Protein AF-0000000082426145 (afdb_homodimer)

Foldseek 3Di:
DVVLVVVLVVLVVVLVVVQPDPVSVLVVLLVQQFDDPLNVLLVVLQVVQLVHWFALVRSCVVVVHDSVSSVVSVVVCVVNQQKDFSDDDPGTTIHGRPVCNVVVVSNVVSHCVRVVHD/DVVLVVVLVVLVVVLVVVQPDPVSVLVVLLVQQFDDPLNVLLVVLQVVQLVHWFALVRSCVVVVHDSVSSVVSVVVCVVNQQKDFSDDDPGTTIHGRPVCNVVVVSNVVSHCVRVVHD

pLDDT: mean 86.46, std 18.22, range [29.92, 98.62]

Secondary structure (DSSP, 8-state):
--HHHHHHHHHHHHHHHH-SSHHHHHHHHHHHHSSSHHHHHHHHHHHHHHHS-B-HHHHHHHHT--HHHHHHHHHHHHHTTSEEES-S-TTPPEEE-HHHHHTHHHHHHHHHHHTT--/-HHHHHHHHHHHHHHHHH-SSHHHHHHHHHHHHSSSHHHHHHHHHHHHHHHS-B-HHHHHHHHT--HHHHHHHHHHHHHTTSEEES-S-TTPPEEE-HHHHHTHHHHHHHHHHHTT--

Structure (mmCIF, N/CA/C/O backbone):
data_AF-0000000082426145-model_v1
#
loop_
_entity.id
_entity.type
_entity.pdbx_description
1 polymer 'HTH arsR-type domain-containing protein'
#
loop_
_atom_site.group_PDB
_atom_site.id
_atom_site.type_symbol
_atom_site.label_atom_id
_atom_site.label_alt_id
_atom_site.label_comp_id
_atom_site.label_asym_id
_atom_site.label_entity_id
_atom_site.label_seq_id
_atom_site.pdbx_PDB_ins_code
_atom_site.Cartn_x
_atom_site.Cartn_y
_atom_site.Cartn_z
_atom_site.occupancy
_atom_site.B_iso_or_equiv
_atom_site.auth_seq_id
_atom_site.auth_comp_id
_atom_site.auth_asym_id
_atom_site.auth_atom_id
_atom_site.pdbx_PDB_model_num
ATOM 1 N N . MET A 1 1 ? -19.703 -26.172 -15.008 1 29.92 1 MET A N 1
ATOM 2 C CA . MET A 1 1 ? -19.391 -25.656 -13.68 1 29.92 1 MET A CA 1
ATOM 3 C C . MET A 1 1 ? -18.156 -26.344 -13.102 1 29.92 1 MET A C 1
ATOM 5 O O . MET A 1 1 ? -17.531 -25.828 -12.18 1 29.92 1 MET A O 1
ATOM 9 N N . MET A 1 2 ? -17.938 -27.531 -13.555 1 39.16 2 MET A N 1
ATOM 10 C CA . MET A 1 2 ? -16.969 -28.5 -13.07 1 39.16 2 MET A CA 1
ATOM 11 C C . MET A 1 2 ? -15.57 -28.188 -13.602 1 39.16 2 MET A C 1
ATOM 13 O O . MET A 1 2 ? -14.57 -28.656 -13.055 1 39.16 2 MET A O 1
ATOM 17 N N . VAL A 1 3 ? -15.523 -27.625 -14.758 1 44.06 3 VAL A N 1
ATOM 18 C CA . VAL A 1 3 ? -14.242 -27.453 -15.438 1 44.06 3 VAL A CA 1
ATOM 19 C C . VAL A 1 3 ? -13.391 -26.422 -14.688 1 44.06 3 VAL A C 1
ATOM 21 O O . VAL A 1 3 ? -12.164 -26.531 -14.672 1 44.06 3 VAL A O 1
ATOM 24 N N . GLN A 1 4 ? -14.102 -25.406 -14.211 1 42.62 4 GLN A N 1
ATOM 25 C CA . GLN A 1 4 ? -13.391 -24.297 -13.586 1 42.62 4 GLN A CA 1
ATOM 26 C C . GLN A 1 4 ? -12.664 -24.75 -12.32 1 42.62 4 GLN A C 1
ATOM 28 O O . GLN A 1 4 ? -11.57 -24.266 -12.016 1 42.62 4 GLN A O 1
ATOM 33 N N . VAL A 1 5 ? -13.32 -25.797 -11.711 1 45.91 5 VAL A N 1
ATOM 34 C CA . VAL A 1 5 ? -12.734 -26.375 -10.508 1 45.91 5 VAL A CA 1
ATOM 35 C C . VAL A 1 5 ? -11.461 -27.141 -10.875 1 45.91 5 VAL A C 1
ATOM 37 O O . VAL A 1 5 ? -10.539 -27.25 -10.062 1 45.91 5 VAL A O 1
ATOM 40 N N . GLY A 1 6 ? -11.531 -27.766 -12.055 1 42.38 6 GLY A N 1
ATOM 41 C CA . GLY A 1 6 ? -10.422 -28.594 -12.477 1 42.38 6 GLY A CA 1
ATOM 42 C C . GLY A 1 6 ? -9.148 -27.812 -12.742 1 42.38 6 GLY A C 1
ATOM 43 O O . GLY A 1 6 ? -8.055 -28.234 -12.359 1 42.38 6 GLY A O 1
ATOM 44 N N . VAL A 1 7 ? -9.344 -26.75 -13.438 1 45.56 7 VAL A N 1
ATOM 45 C CA . VAL A 1 7 ? -8.195 -25.922 -13.797 1 45.56 7 VAL A CA 1
ATOM 46 C C . VAL A 1 7 ? -7.578 -25.312 -12.539 1 45.56 7 VAL A C 1
ATOM 48 O O . VAL A 1 7 ? -6.352 -25.266 -12.406 1 45.56 7 VAL A O 1
ATOM 51 N N . PHE A 1 8 ? -8.414 -24.953 -11.617 1 47.59 8 PHE A N 1
ATOM 52 C CA . PHE A 1 8 ? -7.949 -24.406 -10.352 1 47.59 8 PHE A CA 1
ATOM 53 C C . PHE A 1 8 ? -7.152 -25.453 -9.578 1 47.59 8 PHE A C 1
ATOM 55 O O . PHE A 1 8 ? -6.113 -25.141 -8.992 1 47.59 8 PHE A O 1
ATOM 62 N N . LYS A 1 9 ? -7.641 -26.656 -9.539 1 49.56 9 LYS A N 1
ATOM 63 C CA . LYS A 1 9 ? -6.969 -27.766 -8.867 1 49.56 9 LYS A CA 1
ATOM 64 C C . LYS A 1 9 ? -5.613 -28.062 -9.5 1 49.56 9 LYS A C 1
ATOM 66 O O . LYS A 1 9 ? -4.645 -28.344 -8.797 1 49.56 9 LYS A O 1
ATOM 71 N N . ARG A 1 10 ? -5.57 -28 -10.758 1 50 10 ARG A N 1
ATOM 72 C CA . ARG A 1 10 ? -4.32 -28.312 -11.445 1 50 10 ARG A CA 1
ATOM 73 C C . ARG A 1 10 ? -3.254 -27.266 -11.156 1 50 10 ARG A C 1
ATOM 75 O O . ARG A 1 10 ? -2.088 -27.609 -10.938 1 50 10 ARG A O 1
ATOM 82 N N . GLU A 1 11 ? -3.684 -25.984 -11.219 1 48.38 11 GLU A N 1
ATOM 83 C CA . GLU A 1 11 ? -2.711 -24.938 -10.938 1 48.38 11 GLU A CA 1
ATOM 84 C C . GLU A 1 11 ? -2.311 -24.938 -9.461 1 48.38 11 GLU A C 1
ATOM 86 O O . GLU A 1 11 ? -1.146 -24.719 -9.133 1 48.38 11 GLU A O 1
ATOM 91 N N . ALA A 1 12 ? -3.316 -25.188 -8.695 1 49.62 12 ALA A N 1
ATOM 92 C CA . ALA A 1 12 ? -2.977 -25.422 -7.293 1 49.62 12 ALA A CA 1
ATOM 93 C C . ALA A 1 12 ? -1.996 -26.578 -7.16 1 49.62 12 ALA A C 1
ATOM 95 O O . ALA A 1 12 ? -1.069 -26.531 -6.348 1 49.62 12 ALA A O 1
ATOM 96 N N . GLY A 1 13 ? -2.316 -27.609 -7.898 1 47.28 13 GLY A N 1
ATOM 97 C CA . GLY A 1 13 ? -1.423 -28.766 -7.918 1 47.28 13 GLY A CA 1
ATOM 98 C C . GLY A 1 13 ? -0.005 -28.406 -8.32 1 47.28 13 GLY A C 1
ATOM 99 O O . GLY A 1 13 ? 0.957 -28.938 -7.77 1 47.28 13 GLY A O 1
ATOM 100 N N . ARG A 1 14 ? 0.06 -27.625 -9.344 1 50.31 14 ARG A N 1
ATOM 101 C CA . ARG A 1 14 ? 1.393 -27.281 -9.836 1 50.31 14 ARG A CA 1
ATOM 102 C C . ARG A 1 14 ? 2.152 -26.438 -8.82 1 50.31 14 ARG A C 1
ATOM 104 O O . ARG A 1 14 ? 3.352 -26.641 -8.609 1 50.31 14 ARG A O 1
ATOM 111 N N . VAL A 1 15 ? 1.51 -25.547 -8.211 1 50.94 15 VAL A N 1
ATOM 112 C CA . VAL A 1 15 ? 2.15 -24.703 -7.195 1 50.94 15 VAL A CA 1
ATOM 113 C C . VAL A 1 15 ? 2.498 -25.562 -5.977 1 50.94 15 VAL A C 1
ATOM 115 O O . VAL A 1 15 ? 3.541 -25.359 -5.348 1 50.94 15 VAL A O 1
ATOM 118 N N . THR A 1 16 ? 1.542 -26.422 -5.629 1 49.97 16 THR A N 1
ATOM 119 C CA . THR A 1 16 ? 1.842 -27.312 -4.508 1 49.97 16 THR A CA 1
ATOM 120 C C . THR A 1 16 ? 3.115 -28.109 -4.777 1 49.97 16 THR A C 1
ATOM 122 O O . THR A 1 16 ? 3.877 -28.406 -3.852 1 49.97 16 THR A O 1
ATOM 125 N N . ALA A 1 17 ? 3.223 -28.5 -6.008 1 51.06 17 ALA A N 1
ATOM 126 C CA . ALA A 1 17 ? 4.395 -29.328 -6.301 1 51.06 17 ALA A CA 1
ATOM 127 C C . ALA A 1 17 ? 5.684 -28.531 -6.098 1 51.06 17 ALA A C 1
ATOM 129 O O . ALA A 1 17 ? 6.738 -29.109 -5.836 1 51.06 17 ALA A O 1
ATOM 130 N N . MET A 1 18 ? 5.496 -27.266 -6.25 1 50.03 18 MET A N 1
ATOM 131 C CA . MET A 1 18 ? 6.758 -26.531 -6.273 1 50.03 18 MET A CA 1
ATOM 132 C C . MET A 1 18 ? 7.312 -26.359 -4.863 1 50.03 18 MET A C 1
ATOM 134 O O . MET A 1 18 ? 8.516 -26.188 -4.684 1 50.03 18 MET A O 1
ATOM 138 N N . PHE A 1 19 ? 6.379 -26.188 -3.889 1 59.94 19 PHE A N 1
ATOM 139 C CA . PHE A 1 19 ? 7.02 -25.969 -2.598 1 59.94 19 PHE A CA 1
ATOM 140 C C . PHE A 1 19 ? 6.938 -27.234 -1.737 1 59.94 19 PHE A C 1
ATOM 142 O O . PHE A 1 19 ? 5.844 -27.719 -1.452 1 59.94 19 PHE A O 1
ATOM 149 N N . SER A 1 20 ? 7.988 -27.984 -1.751 1 64.25 20 SER A N 1
ATOM 150 C CA . SER A 1 20 ? 8.133 -29.234 -1.004 1 64.25 20 SER A CA 1
ATOM 151 C C . SER A 1 20 ? 7.594 -29.094 0.417 1 64.25 20 SER A C 1
ATOM 153 O O . SER A 1 20 ? 6.895 -29.969 0.915 1 64.25 20 SER A O 1
ATOM 155 N N . ASP A 1 21 ? 8.031 -27.969 1.177 1 80.56 21 ASP A N 1
ATOM 156 C CA . ASP A 1 21 ? 7.543 -27.797 2.543 1 80.56 21 ASP A CA 1
ATOM 157 C C . ASP A 1 21 ? 7.223 -26.344 2.834 1 80.56 21 ASP A C 1
ATOM 159 O O . ASP A 1 21 ? 7.605 -25.453 2.07 1 80.56 21 ASP A O 1
ATOM 163 N N . ALA A 1 22 ? 6.344 -26.188 3.85 1 84.31 22 ALA A N 1
ATOM 164 C CA . ALA A 1 22 ? 5.887 -24.875 4.312 1 84.31 22 ALA A CA 1
ATOM 165 C C . ALA A 1 22 ? 7.07 -23.938 4.566 1 84.31 22 ALA A C 1
ATOM 167 O O . ALA A 1 22 ? 6.961 -22.734 4.375 1 84.31 22 ALA A O 1
ATOM 168 N N . LYS A 1 23 ? 8.141 -24.469 4.887 1 87.94 23 LYS A N 1
ATOM 169 C CA . LYS A 1 23 ? 9.336 -23.672 5.152 1 87.94 23 LYS A CA 1
ATOM 170 C C . LYS A 1 23 ? 9.883 -23.047 3.869 1 87.94 23 LYS A C 1
ATOM 172 O O . LYS A 1 23 ? 10.289 -21.891 3.863 1 87.94 23 LYS A O 1
ATOM 177 N N . ASP A 1 24 ? 9.859 -23.797 2.834 1 91.88 24 ASP A N 1
ATOM 178 C CA . ASP A 1 24 ? 10.32 -23.297 1.544 1 91.88 24 ASP A CA 1
ATOM 179 C C . ASP A 1 24 ? 9.398 -22.203 1.015 1 91.88 24 ASP A C 1
ATOM 181 O O . ASP A 1 24 ? 9.859 -21.234 0.422 1 91.88 24 ASP A O 1
ATOM 185 N N . TRP A 1 25 ? 8.148 -22.328 1.313 1 94.5 25 TRP A N 1
ATOM 186 C CA . TRP A 1 25 ? 7.172 -21.328 0.881 1 94.5 25 TRP A CA 1
ATOM 187 C C . TRP A 1 25 ? 7.359 -20.016 1.635 1 94.5 25 TRP A C 1
ATOM 189 O O . TRP A 1 25 ? 7.305 -18.938 1.039 1 94.5 25 TRP A O 1
ATOM 199 N N . ARG A 1 26 ? 7.621 -20.188 2.912 1 93.25 26 ARG A N 1
ATOM 200 C CA . ARG A 1 26 ? 7.844 -19 3.74 1 93.25 26 ARG A CA 1
ATOM 201 C C . ARG A 1 26 ? 9.062 -18.219 3.268 1 93.25 26 ARG A C 1
ATOM 203 O O . ARG A 1 26 ? 9.031 -16.984 3.203 1 93.25 26 ARG A O 1
ATOM 210 N N . ARG A 1 27 ? 10.102 -18.891 2.879 1 93.81 27 ARG A N 1
ATOM 211 C CA . ARG A 1 27 ? 11.32 -18.25 2.387 1 93.81 27 ARG A CA 1
ATOM 212 C C . ARG A 1 27 ? 11.062 -17.547 1.062 1 93.81 27 ARG A C 1
ATOM 214 O O . ARG A 1 27 ? 11.562 -16.438 0.844 1 93.81 27 ARG A O 1
ATOM 221 N N . MET A 1 28 ? 10.336 -18.219 0.262 1 95.75 28 MET A N 1
ATOM 222 C CA . MET A 1 28 ? 9.969 -17.609 -1.016 1 95.75 28 MET A CA 1
ATOM 223 C C . MET A 1 28 ? 9.156 -16.344 -0.801 1 95.75 28 MET A C 1
ATOM 225 O O . MET A 1 28 ? 9.383 -15.336 -1.472 1 95.75 28 MET A O 1
ATOM 229 N N . LEU A 1 29 ? 8.219 -16.406 0.091 1 97.38 29 LEU A N 1
ATOM 230 C CA . LEU A 1 29 ? 7.359 -15.266 0.394 1 97.38 29 LEU A CA 1
ATOM 231 C C . LEU A 1 29 ? 8.18 -14.078 0.896 1 97.38 29 LEU A C 1
ATOM 233 O O . LEU A 1 29 ? 7.941 -12.938 0.498 1 97.38 29 LEU A O 1
ATOM 237 N N . ILE A 1 30 ? 9.141 -14.422 1.748 1 95.69 30 ILE A N 1
ATOM 238 C CA . ILE A 1 30 ? 9.992 -13.367 2.293 1 95.69 30 ILE A CA 1
ATOM 239 C C . ILE A 1 30 ? 10.766 -12.688 1.162 1 95.69 30 ILE A C 1
ATOM 241 O O . ILE A 1 30 ? 10.852 -11.461 1.115 1 95.69 30 ILE A O 1
ATOM 245 N N . TRP A 1 31 ? 11.172 -13.43 0.255 1 94.94 31 TRP A N 1
ATOM 246 C CA . TRP A 1 31 ? 11.922 -12.883 -0.876 1 94.94 31 TRP A CA 1
ATOM 247 C C . TRP A 1 31 ? 11 -12.109 -1.814 1 94.94 31 TRP A C 1
ATOM 249 O O . TRP A 1 31 ? 11.352 -11.023 -2.275 1 94.94 31 TRP A O 1
ATOM 259 N N . LEU A 1 32 ? 9.867 -12.547 -2.035 1 96.81 32 LEU A N 1
ATOM 260 C CA . LEU A 1 32 ? 8.969 -12.039 -3.064 1 96.81 32 LEU A CA 1
ATOM 261 C C . LEU A 1 32 ? 8.219 -10.797 -2.572 1 96.81 32 LEU A C 1
ATOM 263 O O . LEU A 1 32 ? 7.953 -9.883 -3.352 1 96.81 32 LEU A O 1
ATOM 267 N N . LEU A 1 33 ? 7.867 -10.727 -1.246 1 96.06 33 LEU A N 1
ATOM 268 C CA . LEU A 1 33 ? 6.945 -9.719 -0.732 1 96.06 33 LEU A CA 1
ATOM 269 C C . LEU A 1 33 ? 7.668 -8.75 0.197 1 96.06 33 LEU A C 1
ATOM 271 O O . LEU A 1 33 ? 7.113 -7.719 0.578 1 96.06 33 LEU A O 1
ATOM 275 N N . GLY A 1 34 ? 8.852 -9.141 0.617 1 86.31 34 GLY A N 1
ATOM 276 C CA . GLY A 1 34 ? 9.484 -8.359 1.667 1 86.31 34 GLY A CA 1
ATOM 277 C C . GLY A 1 34 ? 10.656 -7.535 1.173 1 86.31 34 GLY A C 1
ATOM 278 O O . GLY A 1 34 ? 11.219 -7.816 0.113 1 86.31 34 GLY A O 1
ATOM 279 N N . GLY A 1 35 ? 10.984 -6.508 1.896 1 80.62 35 GLY A N 1
ATOM 280 C CA . GLY A 1 35 ? 12.281 -5.855 1.914 1 80.62 35 GLY A CA 1
ATOM 281 C C . GLY A 1 35 ? 12.445 -4.832 0.806 1 80.62 35 GLY A C 1
ATOM 282 O O . GLY A 1 35 ? 13.492 -4.191 0.7 1 80.62 35 GLY A O 1
ATOM 283 N N . SER A 1 36 ? 11.469 -4.77 -0.162 1 87.94 36 SER A N 1
ATOM 284 C CA . SER A 1 36 ? 11.625 -3.814 -1.254 1 87.94 36 SER A CA 1
ATOM 285 C C . SER A 1 36 ? 10.312 -3.102 -1.557 1 87.94 36 SER A C 1
ATOM 287 O O . SER A 1 36 ? 9.25 -3.523 -1.093 1 87.94 36 SER A O 1
ATOM 289 N N . ARG A 1 37 ? 10.383 -2.053 -2.314 1 87.62 37 ARG A N 1
ATOM 290 C CA . ARG A 1 37 ? 9.188 -1.354 -2.787 1 87.62 37 ARG A CA 1
ATOM 291 C C . ARG A 1 37 ? 8.305 -2.277 -3.619 1 87.62 37 ARG A C 1
ATOM 293 O O . ARG A 1 37 ? 7.082 -2.26 -3.484 1 87.62 37 ARG A O 1
ATOM 300 N N . GLY A 1 38 ? 8.969 -3.059 -4.41 1 92.56 38 GLY A N 1
ATOM 301 C CA . GLY A 1 38 ? 8.234 -4.02 -5.219 1 92.56 38 GLY A CA 1
ATOM 302 C C . GLY A 1 38 ? 7.508 -5.062 -4.395 1 92.56 38 GLY A C 1
ATOM 303 O O . GLY A 1 38 ? 6.371 -5.426 -4.703 1 92.56 38 GLY A O 1
ATOM 304 N N . GLY A 1 39 ? 8.211 -5.523 -3.383 1 95.12 39 GLY A N 1
ATOM 305 C CA . GLY A 1 39 ? 7.586 -6.484 -2.488 1 95.12 39 GLY A CA 1
ATOM 306 C C . GLY A 1 39 ? 6.375 -5.926 -1.768 1 95.12 39 GLY A C 1
ATOM 307 O O . GLY A 1 39 ? 5.348 -6.602 -1.651 1 95.12 39 GLY A O 1
ATOM 308 N N . TRP A 1 40 ? 6.527 -4.711 -1.387 1 92.5 40 TRP A N 1
ATOM 309 C CA . TRP A 1 40 ? 5.422 -4.055 -0.699 1 92.5 40 TRP A CA 1
ATOM 310 C C . TRP A 1 40 ? 4.219 -3.895 -1.627 1 92.5 40 TRP A C 1
ATOM 312 O O . TRP A 1 40 ? 3.08 -4.141 -1.227 1 92.5 40 TRP A O 1
ATOM 322 N N . MET A 1 41 ? 4.496 -3.479 -2.795 1 93.88 41 MET A N 1
ATOM 323 C CA . MET A 1 41 ? 3.426 -3.346 -3.781 1 93.88 41 MET A CA 1
ATOM 324 C C . MET A 1 41 ? 2.73 -4.684 -4.012 1 93.88 41 MET A C 1
ATOM 326 O O . MET A 1 41 ? 1.5 -4.746 -4.062 1 93.88 41 MET A O 1
ATOM 330 N N . ARG A 1 42 ? 3.482 -5.68 -4.094 1 97.25 42 ARG A N 1
ATOM 331 C CA . ARG A 1 42 ? 2.918 -7.008 -4.297 1 97.25 42 ARG A CA 1
ATOM 332 C C . ARG A 1 42 ? 2.051 -7.422 -3.113 1 97.25 42 ARG A C 1
ATOM 334 O O . ARG A 1 42 ? 0.99 -8.023 -3.295 1 97.25 42 ARG A O 1
ATOM 341 N N . PHE A 1 43 ? 2.531 -7.098 -1.958 1 96.81 43 PHE A N 1
ATOM 342 C CA . PHE A 1 43 ? 1.748 -7.398 -0.765 1 96.81 43 PHE A CA 1
ATOM 343 C C . PHE A 1 43 ? 0.449 -6.602 -0.755 1 96.81 43 PHE A C 1
ATOM 345 O O . PHE A 1 43 ? -0.614 -7.145 -0.441 1 96.81 43 PHE A O 1
ATOM 352 N N . GLN A 1 44 ? 0.521 -5.375 -1.117 1 95.88 44 GLN A N 1
ATOM 353 C CA . GLN A 1 44 ? -0.675 -4.539 -1.156 1 95.88 44 GLN A CA 1
ATOM 354 C C . GLN A 1 44 ? -1.671 -5.055 -2.193 1 95.88 44 GLN A C 1
ATOM 356 O O . GLN A 1 44 ? -2.883 -5 -1.977 1 95.88 44 GLN A O 1
ATOM 361 N N . ILE A 1 45 ? -1.192 -5.492 -3.309 1 98.06 45 ILE A N 1
ATOM 362 C CA . ILE A 1 45 ? -2.059 -6.109 -4.309 1 98.06 45 ILE A CA 1
ATOM 363 C C . ILE A 1 45 ? -2.789 -7.301 -3.691 1 98.06 45 ILE A C 1
ATOM 365 O O . ILE A 1 45 ? -4.008 -7.434 -3.834 1 98.06 45 ILE A O 1
ATOM 369 N N . MET A 1 46 ? -2.049 -8.109 -2.996 1 98.5 46 MET A N 1
ATOM 370 C CA . MET A 1 46 ? -2.645 -9.297 -2.389 1 98.5 46 MET A CA 1
ATOM 371 C C . MET A 1 46 ? -3.684 -8.914 -1.341 1 98.5 46 MET A C 1
ATOM 373 O O . MET A 1 46 ? -4.73 -9.555 -1.23 1 98.5 46 MET A O 1
ATOM 377 N N . LEU A 1 47 ? -3.395 -7.906 -0.576 1 96.75 47 LEU A N 1
ATOM 378 C CA . LEU A 1 47 ? -4.34 -7.418 0.42 1 96.75 47 LEU A CA 1
ATOM 379 C C . LEU A 1 47 ? -5.633 -6.949 -0.242 1 96.75 47 LEU A C 1
ATOM 381 O O . LEU A 1 47 ? -6.727 -7.242 0.246 1 96.75 47 LEU A O 1
ATOM 385 N N . ALA A 1 48 ? -5.492 -6.234 -1.32 1 96.44 48 ALA A N 1
ATOM 386 C CA . ALA A 1 48 ? -6.664 -5.77 -2.059 1 96.44 48 ALA A CA 1
ATOM 387 C C . ALA A 1 48 ? -7.504 -6.945 -2.553 1 96.44 48 ALA A C 1
ATOM 389 O O . ALA A 1 48 ? -8.727 -6.938 -2.432 1 96.44 48 ALA A O 1
ATOM 390 N N . LEU A 1 49 ? -6.859 -7.961 -3.008 1 98.06 49 LEU A N 1
ATOM 391 C CA . LEU A 1 49 ? -7.547 -9.125 -3.572 1 98.06 49 LEU A CA 1
ATOM 392 C C . LEU A 1 49 ? -8.164 -9.977 -2.471 1 98.06 49 LEU A C 1
ATOM 394 O O . LEU A 1 49 ? -9.086 -10.75 -2.727 1 98.06 49 LEU A O 1
ATOM 398 N N . LYS A 1 50 ? -7.516 -9.875 -1.297 1 96.69 50 LYS A N 1
ATOM 399 C CA . LYS A 1 50 ? -8.102 -10.562 -0.151 1 96.69 50 LYS A CA 1
ATOM 400 C C . LYS A 1 50 ? -9.492 -10.016 0.17 1 96.69 50 LYS A C 1
ATOM 402 O O . LYS A 1 50 ? -10.359 -10.742 0.646 1 96.69 50 LYS A O 1
ATOM 407 N N . GLU A 1 51 ? -9.688 -8.766 -0.135 1 93.75 51 GLU A N 1
ATOM 408 C CA . GLU A 1 51 ? -10.977 -8.125 0.107 1 93.75 51 GLU A CA 1
ATOM 409 C C . GLU A 1 51 ? -11.992 -8.492 -0.969 1 93.75 51 GLU A C 1
ATOM 411 O O . GLU A 1 51 ? -13.148 -8.781 -0.662 1 93.75 51 GLU A O 1
ATOM 416 N N . LYS A 1 52 ? -11.547 -8.445 -2.191 1 96.31 52 LYS A N 1
ATOM 417 C CA . LYS A 1 52 ? -12.406 -8.836 -3.307 1 96.31 52 LYS A CA 1
ATOM 418 C C . LYS A 1 52 ? -11.602 -9.031 -4.586 1 96.31 52 LYS A C 1
ATOM 420 O O . LYS A 1 52 ? -10.539 -8.422 -4.75 1 96.31 52 LYS A O 1
ATOM 425 N N . PRO A 1 53 ? -12.102 -9.828 -5.496 1 98.12 53 PRO A N 1
ATOM 426 C CA . PRO A 1 53 ? -11.445 -9.938 -6.801 1 98.12 53 PRO A CA 1
ATOM 427 C C . PRO A 1 53 ? -11.414 -8.617 -7.562 1 98.12 53 PRO A C 1
ATOM 429 O O . PRO A 1 53 ? -12.367 -7.84 -7.496 1 98.12 53 PRO A O 1
ATOM 432 N N . MET A 1 54 ? -10.422 -8.352 -8.25 1 98.31 54 MET A N 1
ATOM 433 C CA . MET A 1 54 ? -10.266 -7.117 -9.016 1 98.31 54 MET A CA 1
ATOM 434 C C . MET A 1 54 ? -9.461 -7.363 -10.281 1 98.31 54 MET A C 1
ATOM 436 O O . MET A 1 54 ? -8.508 -8.148 -10.273 1 98.31 54 MET A O 1
ATOM 440 N N . ASN A 1 55 ? -9.805 -6.684 -11.359 1 98.5 55 ASN A N 1
ATOM 441 C CA . ASN A 1 55 ? -8.969 -6.723 -12.555 1 98.5 55 ASN A CA 1
ATOM 442 C C . ASN A 1 55 ? -7.84 -5.699 -12.484 1 98.5 55 ASN A C 1
ATOM 444 O O . ASN A 1 55 ? -7.781 -4.898 -11.547 1 98.5 55 ASN A O 1
ATOM 448 N N . PRO A 1 56 ? -6.934 -5.746 -13.406 1 98.31 56 PRO A N 1
ATOM 449 C CA . PRO A 1 56 ? -5.758 -4.875 -13.32 1 98.31 56 PRO A CA 1
ATOM 450 C C . PRO A 1 56 ? -6.129 -3.395 -13.273 1 98.31 56 PRO A C 1
ATOM 452 O O . PRO A 1 56 ? -5.512 -2.623 -12.531 1 98.31 56 PRO A O 1
ATOM 455 N N . ASN A 1 57 ? -7.133 -3.041 -13.961 1 98 57 ASN A N 1
ATOM 456 C CA . ASN A 1 57 ? -7.559 -1.646 -13.953 1 98 57 ASN A CA 1
ATOM 457 C C . ASN A 1 57 ? -8.094 -1.228 -12.586 1 98 57 ASN A C 1
ATOM 459 O O . ASN A 1 57 ? -7.766 -0.148 -12.094 1 98 57 ASN A O 1
ATOM 463 N N . GLN A 1 58 ? -8.898 -2.025 -12.047 1 97.62 58 GLN A N 1
ATOM 464 C CA . GLN A 1 58 ? -9.453 -1.762 -10.727 1 97.62 58 GLN A CA 1
ATOM 465 C C . GLN A 1 58 ? -8.352 -1.688 -9.672 1 97.62 58 GLN A C 1
ATOM 467 O O . GLN A 1 58 ? -8.375 -0.819 -8.797 1 97.62 58 GLN A O 1
ATOM 472 N N . LEU A 1 59 ? -7.383 -2.543 -9.773 1 97.88 59 LEU A N 1
ATOM 473 C CA . LEU A 1 59 ? -6.262 -2.551 -8.844 1 97.88 59 LEU A CA 1
ATOM 474 C C . LEU A 1 59 ? -5.441 -1.271 -8.969 1 97.88 59 LEU A C 1
ATOM 476 O O . LEU A 1 59 ? -5.043 -0.682 -7.961 1 97.88 59 LEU A O 1
ATOM 480 N N . ALA A 1 60 ? -5.176 -0.875 -10.211 1 96.62 60 ALA A N 1
ATOM 481 C CA . ALA A 1 60 ? -4.398 0.336 -10.453 1 96.62 60 ALA A CA 1
ATOM 482 C C . ALA A 1 60 ? -5.062 1.554 -9.82 1 96.62 60 ALA A C 1
ATOM 484 O O . ALA A 1 60 ? -4.402 2.354 -9.156 1 96.62 60 ALA A O 1
ATOM 485 N N . LYS A 1 61 ? -6.352 1.65 -9.938 1 94.06 61 LYS A N 1
ATOM 486 C CA . LYS A 1 61 ? -7.121 2.746 -9.359 1 94.06 61 LYS A CA 1
ATOM 487 C C . LYS A 1 61 ? -7.129 2.66 -7.832 1 94.06 61 LYS A C 1
ATOM 489 O O . LYS A 1 61 ? -6.918 3.664 -7.148 1 94.06 61 LYS A O 1
ATOM 494 N N . HIS A 1 62 ? -7.316 1.483 -7.355 1 93.75 62 HIS A N 1
ATOM 495 C CA . HIS A 1 62 ? -7.426 1.241 -5.922 1 93.75 62 HIS A CA 1
ATOM 496 C C . HIS A 1 62 ? -6.121 1.575 -5.203 1 93.75 62 HIS A C 1
ATOM 498 O O . HIS A 1 62 ? -6.137 2.102 -4.09 1 93.75 62 HIS A O 1
ATOM 504 N N . LEU A 1 63 ? -4.984 1.323 -5.832 1 94.81 63 LEU A N 1
ATOM 505 C CA . LEU A 1 63 ? -3.689 1.467 -5.18 1 94.81 63 LEU A CA 1
ATOM 506 C C . LEU A 1 63 ? -2.988 2.74 -5.641 1 94.81 63 LEU A C 1
ATOM 508 O O . LEU A 1 63 ? -1.91 3.076 -5.145 1 94.81 63 LEU A O 1
ATOM 512 N N . GLY A 1 64 ? -3.568 3.398 -6.652 1 91.75 64 GLY A N 1
ATOM 513 C CA . GLY A 1 64 ? -3.049 4.684 -7.094 1 91.75 64 GLY A CA 1
ATOM 514 C C . GLY A 1 64 ? -1.761 4.566 -7.887 1 91.75 64 GLY A C 1
ATOM 515 O O . GLY A 1 64 ? -0.857 5.391 -7.734 1 91.75 64 GLY A O 1
ATOM 516 N N . VAL A 1 65 ? -1.625 3.506 -8.688 1 93.19 65 VAL A N 1
ATOM 517 C CA . V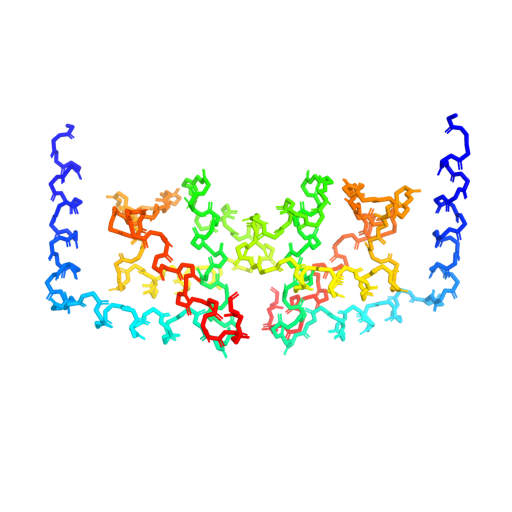AL A 1 65 ? -0.426 3.299 -9.492 1 93.19 65 VAL A CA 1
ATOM 518 C C . VAL A 1 65 ? -0.819 3.004 -10.938 1 93.19 65 VAL A C 1
ATOM 520 O O . VAL A 1 65 ? -2.004 2.869 -11.25 1 93.19 65 VAL A O 1
ATOM 523 N N . ASN A 1 66 ? 0.17 2.959 -11.742 1 94.25 66 ASN A N 1
ATOM 524 C CA . ASN A 1 66 ? -0.102 2.768 -13.164 1 94.25 66 ASN A CA 1
ATOM 525 C C . ASN A 1 66 ? -0.442 1.313 -13.477 1 94.25 66 ASN A C 1
ATOM 527 O O . ASN A 1 66 ? 0.043 0.399 -12.812 1 94.25 66 ASN A O 1
ATOM 531 N N . TYR A 1 67 ? -1.2 1.126 -14.484 1 96.25 67 TYR A N 1
ATOM 532 C CA . TYR A 1 67 ? -1.656 -0.17 -14.977 1 96.25 67 TYR A CA 1
ATOM 533 C C . TYR A 1 67 ? -0.476 -1.095 -15.25 1 96.25 67 TYR A C 1
ATOM 535 O O . TYR A 1 67 ? -0.509 -2.275 -14.898 1 96.25 67 TYR A O 1
ATOM 543 N N . ARG A 1 68 ? 0.553 -0.526 -15.805 1 95.69 68 ARG A N 1
ATOM 544 C CA . ARG A 1 68 ? 1.711 -1.336 -16.172 1 95.69 68 ARG A CA 1
ATOM 545 C C . ARG A 1 68 ? 2.365 -1.946 -14.938 1 95.69 68 ARG A C 1
ATOM 547 O O . ARG A 1 68 ? 2.783 -3.105 -14.961 1 95.69 68 ARG A O 1
ATOM 554 N N . THR A 1 69 ? 2.461 -1.153 -13.852 1 94.31 69 THR A N 1
ATOM 555 C CA . THR A 1 69 ? 3.016 -1.611 -12.586 1 94.31 69 THR A CA 1
ATOM 556 C C . THR A 1 69 ? 2.219 -2.795 -12.039 1 94.31 69 THR A C 1
ATOM 558 O O . THR A 1 69 ? 2.799 -3.795 -11.609 1 94.31 69 THR A O 1
ATOM 561 N N . ILE A 1 70 ? 0.945 -2.688 -12.172 1 97.56 70 ILE A N 1
ATOM 562 C CA . ILE A 1 70 ? 0.048 -3.715 -11.656 1 97.56 70 ILE A CA 1
ATOM 563 C C . ILE A 1 70 ? 0.21 -4.996 -12.469 1 97.56 70 ILE A C 1
ATOM 565 O O . ILE A 1 70 ? 0.337 -6.086 -11.906 1 97.56 70 ILE A O 1
ATOM 569 N N . ILE A 1 71 ? 0.209 -4.863 -13.758 1 97.75 71 ILE A N 1
ATOM 570 C CA . ILE A 1 71 ? 0.306 -6.016 -14.648 1 97.75 71 ILE A CA 1
ATOM 571 C C . ILE A 1 71 ? 1.6 -6.777 -14.367 1 97.75 71 ILE A C 1
ATOM 573 O O . ILE A 1 71 ? 1.584 -8 -14.195 1 97.75 71 ILE A O 1
ATOM 577 N N . TYR A 1 72 ? 2.684 -6.035 -14.211 1 97.56 72 TYR A N 1
ATOM 578 C CA . TYR A 1 72 ? 3.98 -6.641 -13.938 1 97.56 72 TYR A CA 1
ATOM 579 C C . TYR A 1 72 ? 3.949 -7.434 -12.633 1 97.56 72 TYR A C 1
ATOM 581 O O . TYR A 1 72 ? 4.367 -8.594 -12.602 1 97.56 72 TYR A O 1
ATOM 589 N N . HIS A 1 73 ? 3.514 -6.875 -11.562 1 98 73 HIS A N 1
ATOM 590 C CA . HIS A 1 73 ? 3.502 -7.523 -10.258 1 98 73 HIS A CA 1
ATOM 591 C C . HIS A 1 73 ? 2.523 -8.695 -10.227 1 98 73 HIS A C 1
ATOM 593 O O . HIS A 1 73 ? 2.771 -9.695 -9.562 1 98 73 HIS A O 1
ATOM 599 N N . LEU A 1 74 ? 1.426 -8.555 -10.969 1 98.38 74 LEU A N 1
ATOM 600 C CA . LEU A 1 74 ? 0.469 -9.656 -11.055 1 98.38 74 LEU A CA 1
ATOM 601 C C . LEU A 1 74 ? 1.087 -10.859 -11.758 1 98.38 74 LEU A C 1
ATOM 603 O O . LEU A 1 74 ? 0.835 -12 -11.367 1 98.38 74 LEU A O 1
ATOM 607 N N . GLU A 1 75 ? 1.84 -10.609 -12.766 1 97.94 75 GLU A N 1
ATOM 608 C CA . GLU A 1 75 ? 2.52 -11.695 -13.469 1 97.94 75 GLU A CA 1
ATOM 609 C C . GLU A 1 75 ? 3.473 -12.445 -12.539 1 97.94 75 GLU A C 1
ATOM 611 O O . GLU A 1 75 ? 3.504 -13.672 -12.531 1 97.94 75 GLU A O 1
ATOM 616 N N . ILE A 1 76 ? 4.219 -11.75 -11.758 1 98.06 76 ILE A N 1
ATOM 617 C CA . ILE A 1 76 ? 5.16 -12.336 -10.805 1 98.06 76 ILE A CA 1
ATOM 618 C C . ILE A 1 76 ? 4.395 -13.141 -9.758 1 98.06 76 ILE A C 1
ATOM 620 O O . ILE A 1 76 ? 4.758 -14.281 -9.461 1 98.06 76 ILE A O 1
ATOM 624 N N . LEU A 1 77 ? 3.35 -12.602 -9.188 1 98.5 77 LEU A N 1
ATOM 625 C CA . LEU A 1 77 ? 2.545 -13.25 -8.156 1 98.5 77 LEU A CA 1
ATOM 626 C C . LEU A 1 77 ? 1.891 -14.516 -8.695 1 98.5 77 LEU 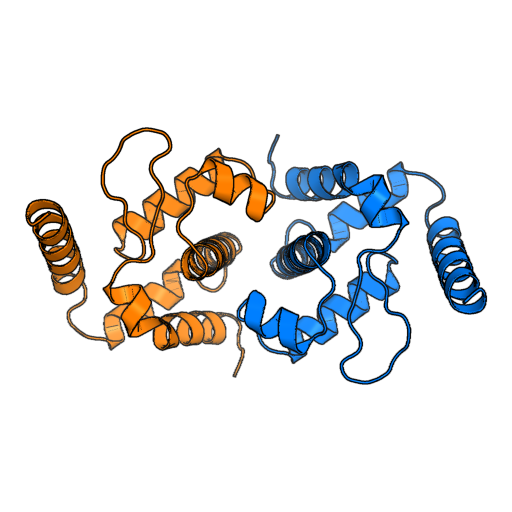A C 1
ATOM 628 O O . LEU A 1 77 ? 1.82 -15.531 -7.996 1 98.5 77 LEU A O 1
ATOM 632 N N . GLU A 1 78 ? 1.401 -14.398 -9.953 1 97.94 78 GLU A N 1
ATOM 633 C CA . GLU A 1 78 ? 0.75 -15.547 -10.586 1 97.94 78 GLU A CA 1
ATOM 634 C C . GLU A 1 78 ? 1.75 -16.656 -10.859 1 97.94 78 GLU A C 1
ATOM 636 O O . GLU A 1 78 ? 1.453 -17.844 -10.641 1 97.94 78 GLU A O 1
ATOM 641 N N . LYS A 1 79 ? 2.889 -16.266 -11.297 1 97.06 79 LYS A N 1
ATOM 642 C CA . LYS A 1 79 ? 3.949 -17.234 -11.586 1 97.06 79 LYS A CA 1
ATOM 643 C C . LYS A 1 79 ? 4.312 -18.031 -10.336 1 97.06 79 LYS A C 1
ATOM 645 O O . LYS A 1 79 ? 4.645 -19.219 -10.43 1 97.06 79 LYS A O 1
ATOM 650 N N . HIS A 1 80 ? 4.137 -17.422 -9.227 1 97 80 HIS A N 1
ATOM 651 C CA . HIS A 1 80 ? 4.523 -18.078 -7.98 1 97 80 HIS A CA 1
ATOM 652 C C . HIS A 1 80 ? 3.309 -18.641 -7.254 1 97 80 HIS A C 1
ATOM 654 O O . HIS A 1 80 ? 3.398 -19.016 -6.086 1 97 80 HIS A O 1
ATOM 660 N N . GLY A 1 81 ? 2.152 -18.547 -7.863 1 96.38 81 GLY A N 1
ATOM 661 C CA . GLY A 1 81 ? 0.965 -19.234 -7.383 1 96.38 81 GLY A CA 1
ATOM 662 C C . GLY A 1 81 ? 0.258 -18.5 -6.266 1 96.38 81 GLY A C 1
ATOM 663 O O . GLY A 1 81 ? -0.479 -19.094 -5.48 1 96.38 81 GLY A O 1
ATOM 664 N N . LEU A 1 82 ? 0.48 -17.25 -6.176 1 98.12 82 LEU A N 1
ATOM 665 C CA . LEU A 1 82 ? -0.091 -16.484 -5.07 1 98.12 82 LEU A CA 1
ATOM 666 C C . LEU A 1 82 ? -1.423 -15.859 -5.473 1 98.12 82 LEU A C 1
ATOM 668 O O . LEU A 1 82 ? -2.279 -15.609 -4.621 1 98.12 82 LEU A O 1
ATOM 672 N N . VAL A 1 83 ? -1.583 -15.625 -6.793 1 98.62 83 VAL A N 1
ATOM 673 C CA . VAL A 1 83 ? -2.848 -15.141 -7.34 1 98.62 83 VAL A CA 1
ATOM 674 C C . VAL A 1 83 ? -3.23 -15.961 -8.57 1 98.62 83 VAL A C 1
ATOM 676 O O . VAL A 1 83 ? -2.391 -16.656 -9.148 1 98.62 83 VAL A O 1
ATOM 679 N N . THR A 1 84 ? -4.504 -15.898 -8.891 1 97.94 84 THR A N 1
ATOM 680 C CA . THR A 1 84 ? -5.004 -16.656 -10.031 1 97.94 84 THR A CA 1
ATOM 681 C C . THR A 1 84 ? -6.109 -15.891 -10.75 1 97.94 84 THR A C 1
ATOM 683 O O . THR A 1 84 ? -6.609 -14.883 -10.234 1 97.94 84 THR A O 1
ATOM 686 N N . ARG A 1 85 ? -6.441 -16.266 -11.938 1 97.19 85 ARG A N 1
ATOM 687 C CA . ARG A 1 85 ? -7.574 -15.773 -12.711 1 97.19 85 ARG A CA 1
ATOM 688 C C . ARG A 1 85 ? -8.203 -16.891 -13.539 1 97.19 85 ARG A C 1
ATOM 690 O O . ARG A 1 85 ? -7.562 -17.922 -13.781 1 97.19 85 ARG A O 1
ATOM 697 N N . THR A 1 86 ? -9.492 -16.734 -13.883 1 95.5 86 THR A N 1
ATOM 698 C CA . THR A 1 86 ? -10.25 -17.797 -14.539 1 95.5 86 THR A CA 1
ATOM 699 C C . THR A 1 86 ? -9.734 -18.031 -15.953 1 95.5 86 THR A C 1
ATOM 701 O O . THR A 1 86 ? -9.742 -19.172 -16.438 1 95.5 86 THR A O 1
ATOM 704 N N . ASN A 1 87 ? -9.383 -17.016 -16.578 1 94.19 87 ASN A N 1
ATOM 705 C CA .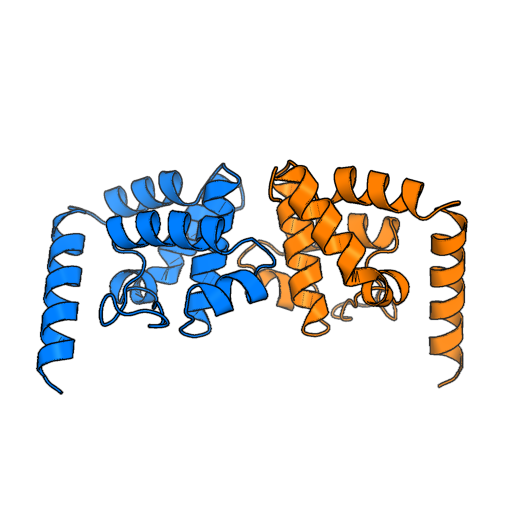 ASN A 1 87 ? -8.781 -17.078 -17.906 1 94.19 87 ASN A CA 1
ATOM 706 C C . ASN A 1 87 ? -7.949 -15.844 -18.219 1 94.19 87 ASN A C 1
ATOM 708 O O . ASN A 1 87 ? -7.75 -14.992 -17.344 1 94.19 87 ASN A O 1
ATOM 712 N N . LYS A 1 88 ? -7.426 -15.781 -19.406 1 91.81 88 LYS A N 1
ATOM 713 C CA . LYS A 1 88 ? -6.469 -14.719 -19.703 1 91.81 88 LYS A CA 1
ATOM 714 C C . LYS A 1 88 ? -7.117 -13.609 -20.531 1 91.81 88 LYS A C 1
ATOM 716 O O . LYS A 1 88 ? -6.426 -12.82 -21.172 1 91.81 88 LYS A O 1
ATOM 721 N N . ALA A 1 89 ? -8.422 -13.461 -20.438 1 93.56 89 ALA A N 1
ATOM 722 C CA . ALA A 1 89 ? -9.125 -12.422 -21.188 1 93.56 89 ALA A CA 1
ATOM 723 C C . ALA A 1 89 ? -8.977 -11.062 -20.516 1 93.56 89 ALA A C 1
ATOM 725 O O . ALA A 1 89 ? -8.719 -10.984 -19.312 1 93.56 89 ALA A O 1
ATOM 726 N N . TYR A 1 90 ? -9.18 -10.078 -21.328 1 91.44 90 TYR A N 1
ATOM 727 C CA . TYR A 1 90 ? -9.086 -8.711 -20.828 1 91.44 90 TYR A CA 1
ATOM 728 C C . TYR A 1 90 ? -10.172 -8.438 -19.797 1 91.44 90 TYR A C 1
ATOM 730 O O . TYR A 1 90 ? -11.32 -8.836 -19.969 1 91.44 90 TYR A O 1
ATOM 738 N N . GLY A 1 91 ? -9.773 -7.797 -18.766 1 94.56 91 GLY A N 1
ATOM 739 C CA . GLY A 1 91 ? -10.734 -7.348 -17.781 1 94.56 91 GLY A CA 1
ATOM 740 C C . GLY A 1 91 ? -11.109 -8.43 -16.781 1 94.56 91 GLY A C 1
ATOM 741 O O . GLY A 1 91 ? -11.914 -8.195 -15.875 1 94.56 91 GLY A O 1
ATOM 742 N N . VAL A 1 92 ? -10.578 -9.609 -16.984 1 97.19 92 VAL A N 1
ATOM 743 C CA . VAL A 1 92 ? -10.883 -10.719 -16.078 1 97.19 92 VAL A CA 1
ATOM 744 C C . VAL A 1 92 ? -10.273 -10.438 -14.711 1 97.19 92 VAL A C 1
ATOM 746 O O . VAL A 1 92 ? -9.109 -10.047 -14.609 1 97.19 92 VAL A O 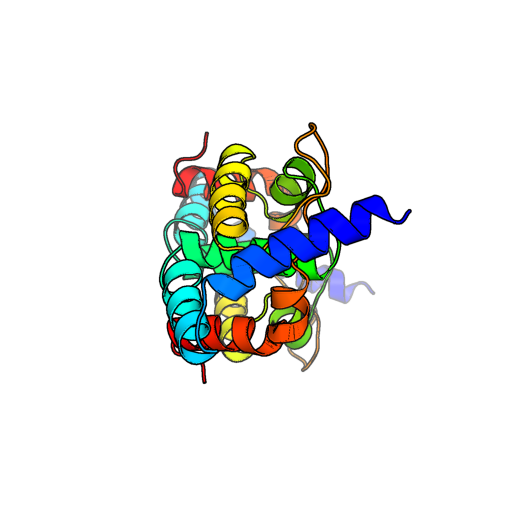1
ATOM 749 N N . PRO A 1 93 ? -10.992 -10.641 -13.664 1 98.44 93 PRO A N 1
ATOM 750 C CA . PRO A 1 93 ? -10.484 -10.344 -12.32 1 98.44 93 PRO A CA 1
ATOM 751 C C . PRO A 1 93 ? -9.469 -11.375 -11.836 1 98.44 93 PRO A C 1
ATOM 753 O O . PRO A 1 93 ? -9.531 -12.539 -12.234 1 98.44 93 PRO A O 1
ATOM 756 N N . TYR A 1 94 ? -8.57 -10.883 -11.008 1 98.56 94 TYR A N 1
ATOM 757 C CA . TYR A 1 94 ? -7.656 -11.742 -10.258 1 98.56 94 TYR A CA 1
ATOM 758 C C . TYR A 1 94 ? -8.219 -12.078 -8.883 1 98.56 94 TYR A C 1
ATOM 760 O O . TYR A 1 94 ? -9 -11.305 -8.328 1 98.56 94 TYR A O 1
ATOM 768 N N . PHE A 1 95 ? -7.754 -13.273 -8.414 1 98.44 95 PHE A N 1
ATOM 769 C CA . PHE A 1 95 ? -8.078 -13.789 -7.086 1 98.44 95 PHE A CA 1
ATOM 770 C C . PHE A 1 95 ? -6.812 -14.18 -6.332 1 98.44 95 PHE A C 1
ATOM 772 O O . PHE A 1 95 ? -5.805 -14.539 -6.945 1 98.44 95 PHE A O 1
ATOM 779 N N . LEU A 1 96 ? -6.98 -14.109 -4.984 1 98 96 LEU A N 1
ATOM 780 C CA . LEU A 1 96 ? -5.98 -14.875 -4.25 1 98 96 LEU A CA 1
ATOM 781 C C . LEU A 1 96 ? -6.074 -16.359 -4.582 1 98 96 LEU A C 1
ATOM 783 O O . LEU A 1 96 ? -7.176 -16.906 -4.707 1 98 96 LEU A O 1
ATOM 787 N N . SER A 1 97 ? -4.922 -16.953 -4.727 1 97.5 97 SER A N 1
ATOM 788 C CA . SER A 1 97 ? -4.992 -18.391 -4.906 1 97.5 97 SER A CA 1
ATOM 789 C C . SER A 1 97 ? -5.594 -19.078 -3.68 1 97.5 97 SER A C 1
ATOM 791 O O . SER A 1 97 ? -5.512 -18.547 -2.568 1 97.5 97 SER A O 1
ATOM 793 N N . ASP A 1 98 ? -6.168 -20.25 -3.879 1 95.81 98 ASP A N 1
ATOM 794 C CA . ASP A 1 98 ? -6.727 -21.016 -2.768 1 95.81 98 ASP A CA 1
ATOM 795 C C . ASP A 1 98 ? -5.68 -21.25 -1.681 1 95.81 98 ASP A C 1
ATOM 797 O O . ASP A 1 98 ? -5.973 -21.109 -0.49 1 95.81 98 ASP A O 1
ATOM 801 N N . TYR A 1 99 ? -4.562 -21.516 -2.084 1 95 99 TYR A N 1
ATOM 802 C CA . TYR A 1 99 ? -3.502 -21.828 -1.133 1 95 99 TYR A CA 1
ATOM 803 C C . TYR A 1 99 ? -3.104 -20.578 -0.341 1 95 99 TYR A C 1
ATOM 805 O O . TYR A 1 99 ? -2.951 -20.641 0.881 1 95 99 TYR A O 1
ATOM 813 N N . ALA A 1 100 ? -2.924 -19.5 -1.023 1 96.88 100 ALA A N 1
ATOM 814 C CA . ALA A 1 100 ? -2.57 -18.25 -0.347 1 96.88 100 ALA A CA 1
ATOM 815 C C . ALA A 1 100 ? -3.662 -17.828 0.632 1 96.88 100 ALA A C 1
ATOM 817 O O . ALA A 1 100 ? -3.369 -17.391 1.744 1 96.88 100 ALA A O 1
ATOM 818 N N . GLU A 1 101 ? -4.875 -17.984 0.169 1 96.81 101 GLU A N 1
ATOM 819 C CA . GLU A 1 101 ? -6.004 -17.625 1.021 1 96.81 101 GLU A CA 1
ATOM 820 C C . GLU A 1 101 ? -6.047 -18.484 2.277 1 96.81 101 GLU A C 1
ATOM 822 O O . GLU A 1 101 ? -6.227 -17.984 3.385 1 96.81 101 GLU A O 1
ATOM 827 N N . LYS A 1 102 ? -5.852 -19.703 2.078 1 95.81 102 LYS A N 1
ATOM 828 C CA . LYS A 1 102 ? -5.898 -20.656 3.193 1 95.81 102 LYS A CA 1
ATOM 829 C C . LYS A 1 102 ? -4.73 -20.438 4.148 1 95.81 102 LYS A C 1
ATOM 831 O O . LYS A 1 102 ? -4.84 -20.703 5.348 1 95.81 102 LYS A O 1
ATOM 836 N N . ASN A 1 103 ? -3.654 -19.938 3.621 1 96.38 103 ASN A N 1
ATOM 837 C CA . ASN A 1 103 ? -2.449 -19.75 4.422 1 96.38 103 ASN A CA 1
ATOM 838 C C . ASN A 1 103 ? -2.102 -18.266 4.582 1 96.38 103 ASN A C 1
ATOM 840 O O . ASN A 1 103 ? -0.926 -17.906 4.613 1 96.38 103 ASN A O 1
ATOM 844 N N . TRP A 1 104 ? -3.064 -17.469 4.691 1 96.25 104 TRP A N 1
ATOM 845 C CA . TRP A 1 104 ? -2.908 -16.016 4.719 1 96.25 104 TRP A CA 1
ATOM 846 C C . TRP A 1 104 ? -2.062 -15.578 5.91 1 96.25 104 TRP A C 1
ATOM 848 O O . TRP A 1 104 ? -1.291 -14.625 5.816 1 96.25 104 TRP A O 1
ATOM 858 N N . GLU A 1 105 ? -2.184 -16.219 6.98 1 94.5 105 GLU A N 1
ATOM 859 C CA . GLU A 1 105 ? -1.404 -15.867 8.164 1 94.5 105 GLU A CA 1
ATOM 860 C C . GLU A 1 105 ? 0.092 -16.016 7.906 1 94.5 105 GLU A C 1
ATOM 862 O O . GLU A 1 105 ? 0.898 -15.242 8.414 1 94.5 105 GLU A O 1
ATOM 867 N N . ILE A 1 106 ? 0.434 -17 7.133 1 95.25 106 ILE A N 1
ATOM 868 C CA . ILE A 1 106 ? 1.836 -17.219 6.789 1 95.25 106 ILE A CA 1
ATOM 869 C C . ILE A 1 106 ? 2.322 -16.062 5.902 1 95.25 106 ILE A C 1
ATOM 871 O O . ILE A 1 106 ? 3.443 -15.578 6.066 1 95.25 106 ILE A O 1
ATOM 875 N N . VAL A 1 107 ? 1.456 -15.609 5.035 1 96.19 107 VAL A N 1
ATOM 876 C CA . VAL A 1 107 ? 1.794 -14.5 4.148 1 96.19 107 VAL A CA 1
ATOM 877 C C . VAL A 1 107 ? 2.074 -13.242 4.973 1 96.19 107 VAL A C 1
ATOM 879 O O . VAL A 1 107 ? 3.123 -12.617 4.82 1 96.19 107 VAL A O 1
ATOM 882 N N . ILE A 1 108 ? 1.168 -12.969 5.906 1 94.12 108 ILE A N 1
ATOM 883 C CA . ILE A 1 108 ? 1.289 -11.766 6.723 1 94.12 108 ILE A CA 1
ATOM 884 C C . ILE A 1 108 ? 2.559 -11.844 7.57 1 94.12 108 ILE A C 1
ATOM 886 O O . ILE A 1 108 ? 3.303 -10.867 7.672 1 94.12 108 ILE A O 1
ATOM 890 N N . ASN A 1 109 ? 2.832 -12.953 8.086 1 93.81 109 ASN A N 1
ATOM 891 C CA . ASN A 1 109 ? 3.992 -13.125 8.953 1 93.81 109 ASN A CA 1
ATOM 892 C C . ASN A 1 109 ? 5.297 -13 8.172 1 93.81 109 ASN A C 1
ATOM 894 O O . ASN A 1 109 ? 6.293 -12.492 8.695 1 93.81 109 ASN A O 1
ATOM 898 N N . ALA A 1 110 ? 5.277 -13.492 7.008 1 94.62 110 ALA A N 1
ATOM 899 C CA . ALA A 1 110 ? 6.465 -13.375 6.168 1 94.62 110 ALA A CA 1
ATOM 900 C C . ALA A 1 110 ? 6.789 -11.914 5.871 1 94.62 110 ALA A C 1
ATOM 902 O O . ALA A 1 110 ? 7.949 -11.508 5.918 1 94.62 110 ALA A O 1
ATOM 903 N N . VAL A 1 111 ? 5.766 -11.133 5.574 1 92.94 111 VAL A N 1
ATOM 904 C CA . VAL A 1 111 ? 5.945 -9.719 5.27 1 92.94 111 VAL A CA 1
ATOM 905 C C . VAL A 1 111 ? 6.418 -8.977 6.516 1 92.94 111 VAL A C 1
ATOM 907 O O . VAL A 1 111 ? 7.328 -8.148 6.445 1 92.94 111 VAL A O 1
ATOM 910 N N . LYS A 1 112 ? 5.84 -9.266 7.625 1 89.88 112 LYS A N 1
ATOM 911 C CA . LYS A 1 112 ? 6.227 -8.633 8.883 1 89.88 112 LYS A CA 1
ATOM 912 C C . LYS A 1 112 ? 7.684 -8.938 9.227 1 89.88 112 LYS A C 1
ATOM 914 O O . LYS A 1 112 ? 8.414 -8.062 9.688 1 89.88 112 LYS A O 1
ATOM 919 N N . ALA A 1 113 ? 8.078 -10.133 8.961 1 91.06 113 ALA A N 1
ATOM 920 C CA . ALA A 1 113 ? 9.453 -10.539 9.234 1 91.06 113 ALA A CA 1
ATOM 921 C C . ALA A 1 113 ? 10.438 -9.742 8.383 1 91.06 113 ALA A C 1
ATOM 923 O O . ALA A 1 113 ? 11.523 -9.383 8.852 1 91.06 113 ALA A O 1
ATOM 924 N N . SER A 1 114 ? 10.062 -9.477 7.238 1 89.38 114 SER A N 1
ATOM 925 C CA . SER A 1 114 ? 10.938 -8.75 6.324 1 89.38 114 SER A CA 1
ATOM 926 C C . SER A 1 114 ? 11.07 -7.289 6.727 1 89.38 114 SER A C 1
ATOM 928 O O . SER A 1 114 ? 12.023 -6.613 6.344 1 89.38 114 SER A O 1
ATOM 930 N N . ARG A 1 115 ? 10.109 -6.758 7.504 1 83.25 115 ARG A N 1
ATOM 931 C CA . ARG A 1 115 ? 10.094 -5.352 7.898 1 83.25 115 ARG A CA 1
ATOM 932 C C . ARG A 1 115 ? 10.602 -5.18 9.328 1 83.25 115 ARG A C 1
ATOM 934 O O . ARG A 1 115 ? 10.656 -4.062 9.844 1 83.25 115 ARG A O 1
ATOM 941 N N . GLY A 1 116 ? 10.961 -6.312 9.906 1 82.38 116 GLY A N 1
ATOM 942 C CA . GLY A 1 116 ? 11.438 -6.273 11.273 1 82.38 116 GLY A CA 1
ATOM 943 C C . GLY A 1 116 ? 10.328 -6.055 12.289 1 82.38 116 GLY A C 1
ATOM 944 O O . GLY A 1 116 ? 10.562 -5.508 13.367 1 82.38 116 GLY A O 1
ATOM 945 N N . GLU A 1 117 ? 9.172 -6.383 11.852 1 77.31 117 GLU A N 1
ATOM 946 C CA . GLU A 1 117 ? 8.023 -6.25 12.742 1 77.31 117 GLU A CA 1
ATOM 947 C C . GLU A 1 117 ? 7.754 -7.551 13.492 1 77.31 117 GLU A C 1
ATOM 949 O O . GLU A 1 117 ? 8 -8.641 12.969 1 77.31 117 GLU A O 1
ATOM 954 N N . LYS A 1 118 ? 7.633 -7.488 14.836 1 66.75 118 LYS A N 1
ATOM 955 C CA . LYS A 1 118 ? 7.344 -8.664 15.648 1 66.75 118 LYS A CA 1
ATOM 956 C C . LYS A 1 118 ? 5.84 -8.898 15.766 1 66.75 118 LYS A C 1
ATOM 958 O O . LYS A 1 118 ? 5.055 -7.945 15.742 1 66.75 118 LYS A O 1
ATOM 963 N N . MET B 1 1 ? -22 22.422 16.453 1 30.36 1 MET B N 1
ATOM 964 C CA . MET B 1 1 ? -21.719 22.047 15.062 1 30.36 1 MET B CA 1
ATOM 965 C C . MET B 1 1 ? -20.672 22.953 14.445 1 30.36 1 MET B C 1
ATOM 967 O O . MET B 1 1 ? -20 22.578 13.484 1 30.36 1 MET B O 1
ATOM 971 N N . MET B 1 2 ? -20.578 24.109 14.945 1 39.97 2 MET B N 1
ATOM 972 C CA . MET B 1 2 ? -19.812 25.25 14.461 1 39.97 2 MET B CA 1
ATOM 973 C C . MET B 1 2 ? -18.344 25.125 14.883 1 39.97 2 MET B C 1
ATOM 975 O O . MET B 1 2 ? -17.469 25.766 14.297 1 39.97 2 MET B O 1
ATOM 979 N N . VAL B 1 3 ? -18.125 24.562 16.016 1 45.22 3 VAL B N 1
ATOM 980 C CA . VAL B 1 3 ? -16.781 24.578 16.594 1 45.22 3 VAL B CA 1
ATOM 981 C C . VAL B 1 3 ? -15.859 23.688 15.758 1 45.22 3 VAL B C 1
ATOM 983 O O . VAL B 1 3 ? -14.648 23.938 15.688 1 45.22 3 VAL B O 1
ATOM 986 N N . GLN B 1 4 ? -16.453 22.578 15.297 1 42.72 4 GLN B N 1
ATOM 987 C CA . GLN B 1 4 ? -15.641 21.594 14.57 1 42.72 4 GLN B CA 1
ATOM 988 C C . GLN B 1 4 ? -15.086 22.188 13.281 1 42.72 4 GLN B C 1
ATOM 990 O O . GLN B 1 4 ? -13.953 21.875 12.891 1 42.72 4 GLN B O 1
ATOM 995 N N . VAL B 1 5 ? -15.914 23.172 12.75 1 45.75 5 VAL B N 1
ATOM 996 C CA . VAL B 1 5 ? -15.508 23.859 11.531 1 45.75 5 VAL B CA 1
ATOM 997 C C . VAL B 1 5 ? -14.328 24.781 11.836 1 45.75 5 VAL B C 1
ATOM 999 O O . VAL B 1 5 ? -13.508 25.047 10.961 1 45.75 5 VAL B O 1
ATOM 1002 N N . GLY B 1 6 ? -14.406 25.359 13.047 1 43.78 6 GLY B N 1
ATOM 1003 C CA . GLY B 1 6 ? -13.383 26.312 13.414 1 43.78 6 GLY B CA 1
ATOM 1004 C C . GLY B 1 6 ? -12 25.703 13.547 1 43.78 6 GLY B C 1
ATOM 1005 O O . GLY B 1 6 ? -11.008 26.281 13.094 1 43.78 6 GLY B O 1
ATOM 1006 N N . VAL B 1 7 ? -11.984 24.625 14.211 1 45.56 7 VAL B N 1
ATOM 1007 C CA . VAL B 1 7 ? -10.711 23.969 14.453 1 45.56 7 VAL B CA 1
ATOM 1008 C C . VAL B 1 7 ? -10.117 23.469 13.133 1 45.56 7 VAL B C 1
ATOM 1010 O O . VAL B 1 7 ? -8.914 23.578 12.906 1 45.56 7 VAL B O 1
ATOM 1013 N N . PHE B 1 8 ? -10.969 23.047 12.273 1 46.88 8 PHE B N 1
ATOM 1014 C CA . PHE B 1 8 ? -10.539 22.609 10.953 1 46.88 8 PHE B CA 1
ATOM 1015 C C . PHE B 1 8 ? -9.953 23.781 10.156 1 46.88 8 PHE B C 1
ATOM 1017 O O . PHE B 1 8 ? -8.945 23.625 9.469 1 46.88 8 PHE B O 1
ATOM 1024 N N . LYS B 1 9 ? -10.609 24.906 10.188 1 49.31 9 LYS B N 1
ATOM 1025 C CA . LYS B 1 9 ? -10.156 26.109 9.492 1 49.31 9 LYS B CA 1
ATOM 1026 C C . LYS B 1 9 ? -8.812 26.578 10.031 1 49.31 9 LYS B C 1
ATOM 1028 O O . LYS B 1 9 ? -7.949 27.016 9.258 1 49.31 9 LYS B O 1
ATOM 1033 N N . ARG B 1 10 ? -8.672 26.484 11.273 1 49.88 10 ARG B N 1
ATOM 1034 C CA . ARG B 1 10 ? -7.422 26.969 11.867 1 49.88 10 ARG B CA 1
ATOM 1035 C C . ARG B 1 10 ? -6.25 26.078 11.461 1 49.88 10 ARG B C 1
ATOM 1037 O O . ARG B 1 10 ? -5.164 26.562 11.156 1 49.88 10 ARG B O 1
ATOM 1044 N N . GLU B 1 11 ? -6.484 24.75 11.516 1 48.34 11 GLU B N 1
ATOM 1045 C CA . GLU B 1 11 ? -5.418 23.828 11.125 1 48.34 11 GLU B CA 1
ATOM 1046 C C . GLU B 1 11 ? -5.152 23.906 9.617 1 48.34 11 GLU B C 1
ATOM 1048 O O . GLU B 1 11 ? -4 23.844 9.188 1 48.34 11 GLU B O 1
ATOM 1053 N N . ALA B 1 12 ? -6.242 24 8.945 1 49.41 12 ALA B N 1
ATOM 1054 C CA . ALA B 1 12 ? -6.059 24.297 7.527 1 49.41 12 ALA B CA 1
ATOM 1055 C C . ALA B 1 12 ? -5.258 25.578 7.34 1 49.41 12 ALA B C 1
ATOM 1057 O O . ALA B 1 12 ? -4.418 25.672 6.441 1 49.41 12 ALA B O 1
ATOM 1058 N N . GLY B 1 13 ? -5.66 26.562 8.125 1 47.09 13 GLY B N 1
ATOM 1059 C CA . GLY B 1 13 ? -4.934 27.828 8.086 1 47.09 13 GLY B CA 1
ATOM 1060 C C . GLY B 1 13 ? -3.451 27.672 8.367 1 47.09 13 GLY B C 1
ATOM 1061 O O . GLY B 1 13 ? -2.623 28.344 7.754 1 47.09 13 GLY B O 1
ATOM 1062 N N . ARG B 1 14 ? -3.178 26.906 9.383 1 50.38 14 ARG B N 1
ATOM 1063 C CA . ARG B 1 14 ? -1.774 26.734 9.742 1 50.38 14 ARG B CA 1
ATOM 1064 C C . ARG B 1 14 ? -1.001 26.016 8.648 1 50.38 14 ARG B C 1
ATOM 1066 O O . ARG B 1 14 ? 0.137 26.375 8.344 1 50.38 14 ARG B O 1
ATOM 1073 N N . VAL B 1 15 ? -1.574 25.047 8.062 1 51 15 VAL B N 1
ATOM 1074 C CA . VAL B 1 15 ? -0.923 24.312 6.98 1 51 15 VAL B CA 1
ATOM 1075 C C . VAL B 1 15 ? -0.809 25.219 5.75 1 51 15 VAL B C 1
ATOM 1077 O O . VAL B 1 15 ? 0.163 25.125 4.996 1 51 15 VAL B O 1
ATOM 1080 N N . THR B 1 16 ? -1.89 25.953 5.504 1 50.22 16 THR B N 1
ATOM 1081 C CA . THR B 1 16 ? -1.819 26.875 4.379 1 50.22 16 THR B CA 1
ATOM 1082 C C . THR B 1 16 ? -0.642 27.828 4.539 1 50.22 16 THR B C 1
ATOM 1084 O O . THR B 1 16 ? -0.01 28.219 3.553 1 50.22 16 THR B O 1
ATOM 1087 N N . ALA B 1 17 ? -0.482 28.234 5.766 1 50.91 17 ALA B N 1
ATOM 1088 C CA . ALA B 1 17 ? 0.591 29.203 5.957 1 50.91 17 ALA B CA 1
ATOM 1089 C C . ALA B 1 17 ? 1.95 28.594 5.629 1 50.91 17 ALA B C 1
ATOM 1091 O O . ALA B 1 17 ? 2.893 29.312 5.281 1 50.91 17 ALA B O 1
ATOM 1092 N N . MET B 1 18 ? 1.964 27.297 5.773 1 50.28 18 MET B N 1
ATOM 1093 C CA . MET B 1 18 ? 3.311 26.75 5.676 1 50.28 18 MET B CA 1
ATOM 1094 C C . MET B 1 18 ? 3.756 26.656 4.219 1 50.28 18 MET B C 1
ATOM 1096 O O . MET B 1 18 ? 4.953 26.641 3.934 1 50.28 18 MET B O 1
ATOM 1100 N N . PHE B 1 19 ? 2.768 26.328 3.344 1 59.28 19 PHE B N 1
ATOM 1101 C CA . PHE B 1 19 ? 3.312 26.219 1.995 1 59.28 19 PHE B CA 1
ATOM 1102 C C . PHE B 1 19 ? 2.955 27.453 1.164 1 59.28 19 PHE B C 1
ATOM 1104 O O . PHE B 1 19 ? 1.776 27.766 0.992 1 59.28 19 PHE B O 1
ATOM 1111 N N . SER B 1 20 ? 3.883 28.359 1.085 1 64.75 20 SER B N 1
ATOM 1112 C CA . SER B 1 20 ? 3.748 29.594 0.322 1 64.75 20 SER B CA 1
ATOM 1113 C C . SER B 1 20 ? 3.082 29.344 -1.026 1 64.75 20 SER B C 1
ATOM 1115 O O . SER B 1 20 ? 2.131 30.031 -1.393 1 64.75 20 SER B O 1
ATOM 1117 N N . ASP B 1 21 ? 3.709 28.438 -1.948 1 80.69 21 ASP B N 1
ATOM 1118 C CA . ASP B 1 21 ? 3.117 28.203 -3.26 1 80.69 21 ASP B CA 1
ATOM 1119 C C . ASP B 1 21 ? 2.994 26.703 -3.535 1 80.69 21 ASP B C 1
ATOM 1121 O O . ASP B 1 21 ? 3.568 25.875 -2.814 1 80.69 21 ASP B O 1
ATOM 1125 N N . ALA B 1 22 ? 2.045 26.391 -4.438 1 84.38 22 ALA B N 1
ATOM 1126 C CA . ALA B 1 22 ? 1.744 25.031 -4.871 1 84.38 22 ALA B CA 1
ATOM 1127 C C . ALA B 1 22 ? 3.02 24.281 -5.246 1 84.38 22 ALA B C 1
ATOM 1129 O O . ALA B 1 22 ? 3.107 23.062 -5.062 1 84.38 22 ALA B O 1
ATOM 1130 N N . LYS B 1 23 ? 3.963 24.969 -5.652 1 87.88 23 LYS B N 1
ATOM 1131 C CA . LYS B 1 23 ? 5.23 24.359 -6.039 1 87.88 23 LYS B CA 1
ATOM 1132 C C . LYS B 1 23 ? 5.977 23.812 -4.82 1 87.88 23 LYS B C 1
ATOM 1134 O O . LYS B 1 23 ? 6.547 22.734 -4.863 1 87.88 23 LYS B O 1
ATOM 1139 N N . ASP B 1 24 ? 5.949 24.562 -3.777 1 91.81 24 ASP B N 1
ATOM 1140 C CA . ASP B 1 24 ? 6.602 24.141 -2.541 1 91.81 24 ASP B CA 1
ATOM 1141 C C . ASP B 1 24 ? 5.902 22.938 -1.937 1 91.81 24 ASP B C 1
ATOM 1143 O O . ASP B 1 24 ? 6.555 22.031 -1.4 1 91.81 24 ASP B O 1
ATOM 1147 N N . TRP B 1 25 ? 4.633 22.859 -2.104 1 94.5 25 TRP B N 1
ATOM 1148 C CA . TRP B 1 25 ? 3.859 21.734 -1.587 1 94.5 25 TRP B CA 1
ATOM 1149 C C . TRP B 1 25 ? 4.164 20.453 -2.367 1 94.5 25 TRP B C 1
ATOM 1151 O O . TRP B 1 25 ? 4.32 19.391 -1.779 1 94.5 25 TRP B O 1
ATOM 1161 N N . ARG B 1 26 ? 4.273 20.641 -3.658 1 93.25 26 ARG B N 1
ATOM 1162 C CA . ARG B 1 26 ? 4.586 19.5 -4.516 1 93.25 26 ARG B CA 1
ATOM 1163 C C . ARG B 1 26 ? 5.949 18.906 -4.164 1 93.25 26 ARG B C 1
ATOM 1165 O O . ARG B 1 26 ? 6.102 17.688 -4.105 1 93.25 26 ARG B O 1
ATOM 1172 N N . ARG B 1 27 ? 6.906 19.734 -3.877 1 93.81 27 ARG B N 1
ATOM 1173 C CA . ARG B 1 27 ? 8.242 19.297 -3.51 1 93.81 27 ARG B CA 1
ATOM 1174 C C . ARG B 1 27 ? 8.227 18.547 -2.176 1 93.81 27 ARG B C 1
ATOM 1176 O O . ARG B 1 27 ? 8.898 17.531 -2.016 1 93.81 27 ARG B O 1
ATOM 1183 N N . MET B 1 28 ? 7.488 19.109 -1.305 1 95.75 28 MET B N 1
ATOM 1184 C CA . MET B 1 28 ? 7.344 18.469 -0.004 1 95.75 28 MET B CA 1
ATOM 1185 C C . MET B 1 28 ? 6.703 17.094 -0.15 1 95.75 28 MET B C 1
ATOM 1187 O O . MET B 1 28 ? 7.141 16.125 0.483 1 95.75 28 MET B O 1
ATOM 1191 N N . LEU B 1 29 ? 5.684 17 -0.939 1 97.31 29 LEU B N 1
ATOM 1192 C CA . LEU B 1 29 ? 4.973 15.75 -1.172 1 97.31 29 LEU B CA 1
ATOM 1193 C C . LEU B 1 29 ? 5.91 14.695 -1.761 1 97.31 29 LEU B C 1
ATOM 1195 O O . LEU B 1 29 ? 5.879 13.539 -1.352 1 97.31 29 LEU B O 1
ATOM 1199 N N . ILE B 1 30 ? 6.73 15.18 -2.703 1 95.75 30 ILE B N 1
ATOM 1200 C CA . ILE B 1 30 ? 7.672 14.258 -3.336 1 95.75 30 ILE B CA 1
ATOM 1201 C C . ILE B 1 30 ? 8.633 13.711 -2.289 1 95.75 30 ILE B C 1
ATOM 1203 O O . ILE B 1 30 ? 8.906 12.508 -2.258 1 95.75 30 ILE B O 1
ATOM 1207 N N . TRP B 1 31 ? 9.016 14.5 -1.418 1 95 31 TRP B N 1
ATOM 1208 C CA . TRP B 1 31 ? 9.938 14.078 -0.366 1 95 31 TRP B CA 1
ATOM 1209 C C . TRP B 1 31 ? 9.234 13.188 0.647 1 95 31 TRP B C 1
ATOM 1211 O O . TRP B 1 31 ? 9.781 12.156 1.062 1 95 31 TRP B O 1
ATOM 1221 N N . LEU B 1 32 ? 8.086 13.445 0.981 1 96.88 32 LEU B N 1
ATOM 1222 C CA . LEU B 1 32 ? 7.375 12.812 2.084 1 96.88 32 LEU B CA 1
ATOM 1223 C C . LEU B 1 32 ? 6.777 11.477 1.651 1 96.88 32 LEU B C 1
ATOM 1225 O O . LEU B 1 32 ? 6.723 10.531 2.441 1 96.88 32 LEU B O 1
ATOM 1229 N N . LEU B 1 33 ? 6.316 11.352 0.375 1 96.06 33 LEU B N 1
ATOM 1230 C CA . LEU B 1 33 ? 5.512 10.211 -0.063 1 96.06 33 LEU B CA 1
ATOM 1231 C C . LEU B 1 33 ? 6.281 9.359 -1.067 1 96.06 33 LEU B C 1
ATOM 1233 O O . LEU B 1 33 ? 5.848 8.25 -1.407 1 96.06 33 LEU B O 1
ATOM 1237 N N . GLY B 1 34 ? 7.355 9.922 -1.592 1 86.56 34 GLY B N 1
ATOM 1238 C CA . GLY B 1 34 ? 7.984 9.234 -2.709 1 86.56 34 GLY B CA 1
ATOM 1239 C C . GLY B 1 34 ? 9.297 8.57 -2.336 1 86.56 34 GLY B C 1
ATOM 1240 O O . GLY B 1 34 ? 9.922 8.938 -1.338 1 86.56 34 GLY B O 1
ATOM 1241 N N . GLY B 1 35 ? 9.672 7.59 -3.096 1 80.94 35 GLY B N 1
ATOM 1242 C CA . GLY B 1 35 ? 11.031 7.109 -3.26 1 80.94 35 GLY B CA 1
ATOM 1243 C C . GLY B 1 35 ? 11.461 6.141 -2.174 1 80.94 35 GLY B C 1
ATOM 1244 O O . GLY B 1 35 ? 12.594 5.66 -2.172 1 80.94 35 GLY B O 1
ATOM 1245 N N . SER B 1 36 ? 10.617 5.961 -1.104 1 88 36 SER B N 1
ATOM 1246 C CA . SER B 1 36 ? 11.023 5.051 -0.033 1 88 36 SER B CA 1
ATOM 1247 C C . SER B 1 36 ? 9.867 4.152 0.389 1 88 36 SER B C 1
ATOM 1249 O O . SER B 1 36 ? 8.711 4.402 0.029 1 88 36 SER B O 1
ATOM 1251 N N . ARG B 1 37 ? 10.164 3.129 1.134 1 87.69 37 ARG B N 1
ATOM 1252 C CA . ARG B 1 37 ? 9.141 2.262 1.712 1 87.69 37 ARG B CA 1
ATOM 1253 C C . ARG B 1 37 ? 8.211 3.049 2.629 1 87.69 37 ARG B C 1
ATOM 1255 O O . ARG B 1 37 ? 6.996 2.848 2.609 1 87.69 37 ARG B O 1
ATOM 1262 N N . GLY B 1 38 ? 8.828 3.932 3.361 1 92.69 38 GLY B N 1
ATOM 1263 C CA . GLY B 1 38 ? 8.039 4.777 4.242 1 92.69 38 GLY B CA 1
ATOM 1264 C C . GLY B 1 38 ? 7.086 5.695 3.498 1 92.69 38 GLY B C 1
ATOM 1265 O O . GLY B 1 38 ? 5.945 5.883 3.916 1 92.69 38 GLY B O 1
ATOM 1266 N N . GLY B 1 39 ? 7.617 6.242 2.42 1 95.12 39 GLY B N 1
ATOM 1267 C CA . GLY B 1 39 ? 6.773 7.09 1.595 1 95.12 39 GLY B CA 1
ATOM 1268 C C . GLY B 1 39 ? 5.594 6.352 0.987 1 95.12 39 GLY B C 1
ATOM 1269 O O . GLY B 1 39 ? 4.477 6.867 0.971 1 95.12 39 GLY B O 1
ATOM 1270 N N . TRP B 1 40 ? 5.891 5.18 0.581 1 92.5 40 TRP B N 1
ATOM 1271 C CA . TRP B 1 40 ? 4.832 4.363 -0.003 1 92.5 40 TRP B CA 1
ATOM 1272 C C . TRP B 1 40 ? 3.764 4.035 1.034 1 92.5 40 TRP B C 1
ATOM 1274 O O . TRP B 1 40 ? 2.566 4.109 0.747 1 92.5 40 TRP B O 1
ATOM 1284 N N . MET B 1 41 ? 4.203 3.668 2.172 1 93.94 41 MET B N 1
ATOM 1285 C CA . MET B 1 41 ? 3.266 3.385 3.254 1 93.94 41 MET B CA 1
ATOM 1286 C C . MET B 1 41 ? 2.406 4.605 3.562 1 93.94 41 MET B C 1
ATOM 1288 O O . MET B 1 41 ? 1.191 4.488 3.732 1 93.94 41 MET B O 1
ATOM 1292 N N . ARG B 1 42 ? 3.004 5.703 3.586 1 97.25 42 ARG B N 1
ATOM 1293 C CA . ARG B 1 42 ? 2.271 6.934 3.855 1 97.25 42 ARG B CA 1
ATOM 1294 C C . ARG B 1 42 ? 1.247 7.215 2.762 1 97.25 42 ARG B C 1
ATOM 1296 O O . ARG B 1 42 ? 0.131 7.652 3.047 1 97.25 42 ARG B O 1
ATOM 1303 N N . PHE B 1 43 ? 1.654 6.953 1.557 1 96.88 43 PHE B N 1
ATOM 1304 C CA . PHE B 1 43 ? 0.724 7.133 0.448 1 96.88 43 PHE B CA 1
ATOM 1305 C C . PHE B 1 43 ? -0.438 6.152 0.553 1 96.88 43 PHE B C 1
ATOM 1307 O O . PHE B 1 43 ? -1.595 6.527 0.347 1 96.88 43 PHE B O 1
ATOM 1314 N N . GLN B 1 44 ? -0.152 4.953 0.897 1 95.94 44 GLN B N 1
ATOM 1315 C CA . GLN B 1 44 ? -1.203 3.953 1.042 1 95.94 44 GLN B CA 1
ATOM 1316 C C . GLN B 1 44 ? -2.16 4.32 2.172 1 95.94 44 GLN B C 1
ATOM 1318 O O . GLN B 1 44 ? -3.367 4.086 2.07 1 95.94 44 GLN B O 1
ATOM 1323 N N . ILE B 1 45 ? -1.645 4.836 3.246 1 98.06 45 ILE B N 1
ATOM 1324 C CA . ILE B 1 45 ? -2.492 5.324 4.328 1 98.06 45 ILE B CA 1
ATOM 1325 C C . ILE B 1 45 ? -3.445 6.391 3.793 1 98.06 45 ILE B C 1
ATOM 1327 O O . ILE B 1 45 ? -4.648 6.344 4.051 1 98.06 45 ILE B O 1
ATOM 1331 N N . MET B 1 46 ? -2.908 7.289 3.041 1 98.5 46 MET B N 1
ATOM 1332 C CA . MET B 1 46 ? -3.727 8.375 2.502 1 98.5 46 MET B CA 1
ATOM 1333 C C . MET B 1 46 ? -4.793 7.832 1.555 1 98.5 46 MET B C 1
ATOM 1335 O O . MET B 1 46 ? -5.926 8.312 1.552 1 98.5 46 MET B O 1
ATOM 1339 N N . LEU B 1 47 ? -4.43 6.875 0.754 1 96.81 47 LEU B N 1
ATOM 1340 C CA . LEU B 1 47 ? -5.383 6.25 -0.151 1 96.81 47 LEU B CA 1
ATOM 1341 C C . LEU B 1 47 ? -6.523 5.598 0.628 1 96.81 47 LEU B C 1
ATOM 1343 O O . LEU B 1 47 ? -7.691 5.723 0.248 1 96.81 47 LEU B O 1
ATOM 1347 N N . ALA B 1 48 ? -6.18 4.918 1.686 1 96.5 48 ALA B N 1
ATOM 1348 C CA . ALA B 1 48 ? -7.191 4.293 2.527 1 96.5 48 ALA B CA 1
ATOM 1349 C C . ALA B 1 48 ? -8.141 5.336 3.111 1 96.5 48 ALA B C 1
ATOM 1351 O O . ALA B 1 48 ? -9.359 5.145 3.109 1 96.5 48 ALA B O 1
ATOM 1352 N N . LEU B 1 49 ? -7.621 6.438 3.514 1 98.06 49 LEU B N 1
ATOM 1353 C CA . LEU B 1 49 ? -8.414 7.484 4.152 1 98.06 49 LEU B CA 1
ATOM 1354 C C . LEU B 1 49 ? -9.25 8.234 3.121 1 98.06 49 LEU B C 1
ATOM 1356 O O . LEU B 1 49 ? -10.25 8.875 3.473 1 98.06 49 LEU B O 1
ATOM 1360 N N . LYS B 1 50 ? -8.711 8.227 1.884 1 96.69 50 LYS B N 1
ATOM 1361 C CA . LYS B 1 50 ? -9.5 8.812 0.806 1 96.69 50 LYS B CA 1
ATOM 1362 C C . LYS B 1 50 ? -10.812 8.062 0.615 1 96.69 50 LYS B C 1
ATOM 1364 O O . LYS B 1 50 ? -11.828 8.656 0.233 1 96.69 50 LYS B O 1
ATOM 1369 N N . GLU B 1 51 ? -10.805 6.805 0.927 1 93.69 51 GLU B N 1
ATOM 1370 C CA . GLU B 1 51 ? -12 5.977 0.806 1 93.69 51 GLU B CA 1
ATOM 1371 C C . GLU B 1 51 ? -12.953 6.207 1.976 1 93.69 51 GLU B C 1
ATOM 1373 O O . GLU B 1 51 ? -14.164 6.328 1.781 1 93.69 51 GLU B O 1
ATOM 1378 N N . LYS B 1 52 ? -12.391 6.227 3.154 1 96.31 52 LYS B N 1
ATOM 1379 C CA . LYS B 1 52 ? -13.188 6.492 4.348 1 96.31 52 LYS B CA 1
ATOM 1380 C C . LYS B 1 52 ? -12.289 6.812 5.547 1 96.31 52 LYS B C 1
ATOM 1382 O O . LYS B 1 52 ? -11.141 6.371 5.605 1 96.31 52 LYS B O 1
ATOM 1387 N N . PRO B 1 53 ? -12.812 7.543 6.504 1 98.12 53 PRO B N 1
ATOM 1388 C CA . PRO B 1 53 ? -12.062 7.754 7.742 1 98.12 53 PRO B CA 1
ATOM 1389 C C . PRO B 1 53 ? -11.766 6.453 8.484 1 98.12 53 PRO B C 1
ATOM 1391 O O . PRO B 1 53 ? -12.602 5.547 8.5 1 98.12 53 PRO B O 1
ATOM 1394 N N . MET B 1 54 ? -10.68 6.34 9.07 1 98.31 54 MET B N 1
ATOM 1395 C CA . MET B 1 54 ? -10.281 5.145 9.805 1 98.31 54 MET B CA 1
ATOM 1396 C C . MET B 1 54 ? -9.398 5.512 10.992 1 98.31 54 MET B C 1
ATOM 1398 O O . MET B 1 54 ? -8.57 6.426 10.906 1 98.31 54 MET B O 1
ATOM 1402 N N . ASN B 1 55 ? -9.539 4.805 12.094 1 98.5 55 ASN B N 1
ATOM 1403 C CA . ASN B 1 55 ? -8.609 4.969 13.211 1 98.5 55 ASN B CA 1
ATOM 1404 C C . ASN B 1 55 ? -7.352 4.121 13.016 1 98.5 55 ASN B C 1
ATOM 1406 O O . ASN B 1 55 ? -7.266 3.33 12.078 1 98.5 55 ASN B O 1
ATOM 1410 N N . PRO B 1 56 ? -6.379 4.301 13.844 1 98.31 56 PRO B N 1
ATOM 1411 C CA . PRO B 1 56 ? -5.105 3.607 13.633 1 98.31 56 PRO B CA 1
ATOM 1412 C C . PRO B 1 56 ? -5.254 2.088 13.609 1 98.31 56 PRO B C 1
ATOM 1414 O O . PRO B 1 56 ? -4.605 1.411 12.805 1 98.31 56 PRO B O 1
ATOM 1417 N N . ASN B 1 57 ? -6.125 1.602 14.398 1 98 57 ASN B N 1
ATOM 1418 C CA . ASN B 1 57 ? -6.34 0.159 14.422 1 98 57 ASN B CA 1
ATOM 1419 C C . ASN B 1 57 ? -6.934 -0.34 13.109 1 98 57 ASN B C 1
ATOM 1421 O O . ASN B 1 57 ? -6.5 -1.362 12.578 1 98 57 ASN B O 1
ATOM 1425 N N . GLN B 1 58 ? -7.895 0.318 12.664 1 97.62 58 GLN B N 1
ATOM 1426 C CA . GLN B 1 58 ? -8.531 -0.031 11.391 1 97.62 58 GLN B CA 1
ATOM 1427 C C . GLN B 1 58 ? -7.531 0.051 10.242 1 97.62 58 GLN B C 1
ATOM 1429 O O . GLN B 1 58 ? -7.516 -0.815 9.359 1 97.62 58 GLN B O 1
ATOM 1434 N N . LEU B 1 59 ? -6.695 1.036 10.25 1 97.88 59 LEU B N 1
ATOM 1435 C CA . LEU B 1 59 ? -5.68 1.203 9.219 1 97.88 59 LEU B CA 1
ATOM 1436 C C . LEU B 1 59 ? -4.672 0.059 9.258 1 97.88 59 LEU B C 1
ATOM 1438 O O . LEU B 1 59 ? -4.293 -0.473 8.211 1 97.88 59 LEU B O 1
ATOM 1442 N N . ALA B 1 60 ? -4.234 -0.276 10.469 1 96.62 60 ALA B N 1
ATOM 1443 C CA . ALA B 1 60 ? -3.266 -1.358 10.625 1 96.62 60 ALA B CA 1
ATOM 1444 C C . ALA B 1 60 ? -3.805 -2.664 10.047 1 96.62 60 ALA B C 1
ATOM 1446 O O . ALA B 1 60 ? -3.1 -3.365 9.312 1 96.62 60 ALA B O 1
ATOM 1447 N N . LYS B 1 61 ? -5.043 -2.949 10.281 1 94.06 61 LYS B N 1
ATOM 1448 C CA . LYS B 1 61 ? -5.695 -4.148 9.766 1 94.06 61 LYS B CA 1
ATOM 1449 C C . LYS B 1 61 ? -5.863 -4.078 8.25 1 94.06 61 LYS B C 1
ATOM 1451 O O . LYS B 1 61 ? -5.57 -5.043 7.543 1 94.06 61 LYS B O 1
ATOM 1456 N N . HIS B 1 62 ? -6.27 -2.949 7.805 1 93.81 62 HIS B N 1
ATOM 1457 C CA . HIS B 1 62 ? -6.547 -2.734 6.387 1 93.81 62 HIS B CA 1
ATOM 1458 C C . HIS B 1 62 ? -5.277 -2.879 5.551 1 93.81 62 HIS B C 1
ATOM 1460 O O . HIS B 1 62 ? -5.32 -3.41 4.441 1 93.81 62 HIS B O 1
ATOM 1466 N N . LEU B 1 63 ? -4.141 -2.459 6.062 1 94.88 63 LEU B N 1
ATOM 1467 C CA . LEU B 1 63 ? -2.904 -2.414 5.293 1 94.88 63 LEU B CA 1
ATOM 1468 C C . LEU B 1 63 ? -1.983 -3.568 5.676 1 94.88 63 LEU B C 1
ATOM 1470 O O . LEU B 1 63 ? -0.919 -3.744 5.078 1 94.88 63 LEU B O 1
ATOM 1474 N N . GLY B 1 64 ? -2.367 -4.305 6.738 1 91.81 64 GLY B N 1
ATOM 1475 C CA . GLY B 1 64 ? -1.627 -5.496 7.117 1 91.81 64 GLY B CA 1
ATOM 1476 C C . GLY B 1 64 ? -0.299 -5.191 7.781 1 91.81 64 GLY B C 1
ATOM 1477 O O . GLY B 1 64 ? 0.695 -5.879 7.539 1 91.81 64 GLY B O 1
ATOM 1478 N N . VAL B 1 65 ? -0.232 -4.117 8.562 1 93.19 65 VAL B N 1
ATOM 1479 C CA . VAL B 1 65 ? 0.996 -3.734 9.258 1 93.19 65 VAL B CA 1
ATOM 1480 C C . VAL B 1 65 ? 0.704 -3.492 10.734 1 93.19 65 VAL B C 1
ATOM 1482 O O . VAL B 1 65 ? -0.452 -3.531 11.156 1 93.19 65 VAL B O 1
ATOM 1485 N N . ASN B 1 66 ? 1.746 -3.281 11.445 1 94.38 66 ASN B N 1
ATOM 1486 C CA . ASN B 1 66 ? 1.589 -3.125 12.891 1 94.38 66 ASN B CA 1
ATOM 1487 C C . ASN B 1 66 ? 1.062 -1.737 13.25 1 94.38 66 ASN B C 1
ATOM 1489 O O . ASN B 1 66 ? 1.319 -0.768 12.531 1 94.38 66 ASN B O 1
ATOM 1493 N N . TYR B 1 67 ? 0.387 -1.663 14.32 1 96.31 67 TYR B N 1
ATOM 1494 C CA . TYR B 1 67 ? -0.206 -0.445 14.859 1 96.31 67 TYR B CA 1
ATOM 1495 C C . TYR B 1 67 ? 0.846 0.646 15.031 1 96.31 67 TYR B C 1
ATOM 1497 O O . TYR B 1 67 ? 0.604 1.807 14.688 1 96.31 67 TYR B O 1
ATOM 1505 N N . ARG B 1 68 ? 1.99 0.242 15.477 1 95.81 68 ARG B N 1
ATOM 1506 C CA . ARG B 1 68 ? 3.043 1.218 15.734 1 95.81 68 ARG B CA 1
ATOM 1507 C C . ARG B 1 68 ? 3.482 1.906 14.445 1 95.81 68 ARG B C 1
ATOM 1509 O O . ARG B 1 68 ? 3.732 3.113 14.438 1 95.81 68 ARG B O 1
ATOM 1516 N N . THR B 1 69 ? 3.582 1.121 13.352 1 94.38 69 THR B N 1
ATOM 1517 C CA . THR B 1 69 ? 3.939 1.644 12.039 1 94.38 69 THR B CA 1
ATOM 1518 C C . THR B 1 69 ? 2.934 2.697 11.586 1 94.38 69 THR B C 1
ATOM 1520 O O . THR B 1 69 ? 3.32 3.764 11.102 1 94.38 69 THR B O 1
ATOM 1523 N N . ILE B 1 70 ? 1.705 2.406 11.852 1 97.62 70 ILE B N 1
ATOM 1524 C CA . ILE B 1 70 ? 0.624 3.291 11.43 1 97.62 70 ILE B CA 1
ATOM 1525 C C . ILE B 1 70 ? 0.674 4.586 12.234 1 97.62 70 ILE B C 1
ATOM 1527 O O . ILE B 1 70 ? 0.587 5.68 11.672 1 97.62 70 ILE B O 1
ATOM 1531 N N . ILE B 1 71 ? 0.824 4.465 13.516 1 97.81 71 ILE B N 1
ATOM 1532 C CA . ILE B 1 71 ? 0.834 5.625 14.398 1 97.81 71 ILE B CA 1
ATOM 1533 C C . ILE B 1 71 ? 1.969 6.566 14.008 1 97.81 71 ILE B C 1
ATOM 1535 O O . ILE B 1 71 ? 1.757 7.77 13.844 1 97.81 71 ILE B O 1
ATOM 1539 N N . TYR B 1 72 ? 3.131 5.992 13.742 1 97.56 72 TYR B N 1
ATOM 1540 C CA . TYR B 1 72 ? 4.293 6.785 13.352 1 97.56 72 TYR B CA 1
ATOM 1541 C C . TYR B 1 72 ? 4.023 7.555 12.06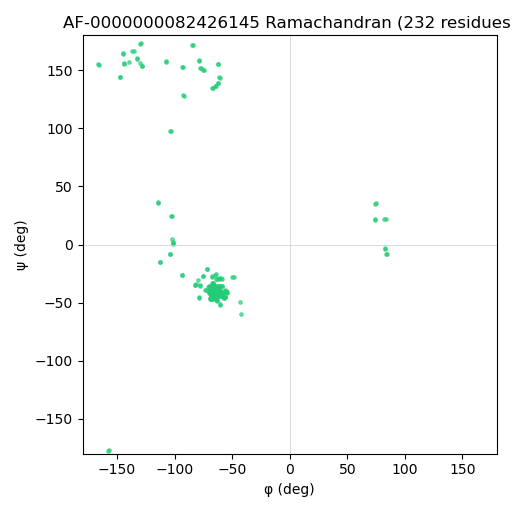2 1 97.56 72 TYR B C 1
ATOM 1543 O O . TYR B 1 72 ? 4.258 8.766 12 1 97.56 72 TYR B O 1
ATOM 1551 N N . HIS B 1 73 ? 3.566 6.938 11.039 1 98 73 HIS B N 1
ATOM 1552 C CA . HIS B 1 73 ? 3.334 7.566 9.742 1 98 73 HIS B CA 1
ATOM 1553 C C . HIS B 1 73 ? 2.197 8.578 9.812 1 98 73 HIS B C 1
ATOM 1555 O O . HIS B 1 73 ? 2.23 9.609 9.133 1 98 73 HIS B O 1
ATOM 1561 N N . LEU B 1 74 ? 1.212 8.289 10.664 1 98.38 74 LEU B N 1
ATOM 1562 C CA . LEU B 1 74 ? 0.117 9.234 10.852 1 98.38 74 LEU B CA 1
ATOM 1563 C C . LEU B 1 74 ? 0.615 10.523 11.492 1 98.38 74 LEU B C 1
ATOM 1565 O O . LEU B 1 74 ? 0.163 11.617 11.141 1 98.38 74 LEU B O 1
ATOM 1569 N N . GLU B 1 75 ? 1.487 10.391 12.414 1 97.88 75 GLU B N 1
ATOM 1570 C CA . GLU B 1 75 ? 2.064 11.57 13.062 1 97.88 75 GLU B CA 1
ATOM 1571 C C . GLU B 1 75 ? 2.807 12.445 12.055 1 97.88 75 GLU B C 1
ATOM 1573 O O . GLU B 1 75 ? 2.654 13.664 12.055 1 97.88 75 GLU B O 1
ATOM 1578 N N . ILE B 1 76 ? 3.568 11.859 11.195 1 98.06 76 ILE B N 1
ATOM 1579 C CA . ILE B 1 76 ? 4.316 12.57 10.172 1 98.06 76 ILE B CA 1
ATOM 1580 C C . ILE B 1 76 ? 3.348 13.25 9.203 1 98.06 76 ILE B C 1
ATOM 1582 O O . ILE B 1 76 ? 3.506 14.43 8.883 1 98.06 76 ILE B O 1
ATOM 1586 N N . LEU B 1 77 ? 2.338 12.57 8.742 1 98.5 77 LEU B N 1
ATOM 1587 C CA . LEU B 1 77 ? 1.353 13.086 7.797 1 98.5 77 LEU B CA 1
ATOM 1588 C C . LEU B 1 77 ? 0.574 14.242 8.406 1 98.5 77 LEU B C 1
ATOM 1590 O O . LEU B 1 77 ? 0.286 15.234 7.727 1 98.5 77 LEU B O 1
ATOM 1594 N N . GLU B 1 78 ? 0.231 14.062 9.703 1 97.88 78 GLU B N 1
ATOM 1595 C CA . GLU B 1 78 ? -0.517 15.102 10.398 1 97.88 78 GLU B CA 1
ATOM 1596 C C . GLU B 1 78 ? 0.33 16.359 10.594 1 97.88 78 GLU B C 1
ATOM 1598 O O . GLU B 1 78 ? -0.156 17.469 10.414 1 97.88 78 GLU B O 1
ATOM 1603 N N . LYS B 1 79 ? 1.547 16.141 10.914 1 97.06 79 LYS B N 1
ATOM 1604 C CA . LYS B 1 79 ? 2.479 17.25 11.109 1 97.06 79 LYS B CA 1
ATOM 1605 C C . LYS B 1 79 ? 2.596 18.094 9.844 1 97.06 79 LYS B C 1
ATOM 1607 O O . LYS B 1 79 ? 2.758 19.312 9.914 1 97.06 79 LYS B O 1
ATOM 1612 N N . HIS B 1 80 ? 2.408 17.453 8.734 1 97 80 HIS B N 1
ATOM 1613 C CA . HIS B 1 80 ? 2.574 18.141 7.469 1 97 80 HIS B CA 1
ATOM 1614 C C . HIS B 1 80 ? 1.224 18.531 6.871 1 97 80 HIS B C 1
ATOM 1616 O O . HIS B 1 80 ? 1.145 18.906 5.703 1 97 80 HIS B O 1
ATOM 1622 N N . GLY B 1 81 ? 0.163 18.25 7.578 1 96.38 81 GLY B N 1
ATOM 1623 C CA . GLY B 1 81 ? -1.153 18.766 7.227 1 96.38 81 GLY B CA 1
ATOM 1624 C C . GLY B 1 81 ? -1.852 17.922 6.172 1 96.38 81 GLY B C 1
ATOM 1625 O O . GLY B 1 81 ? -2.742 18.406 5.473 1 96.38 81 GLY B O 1
ATOM 1626 N N . LEU B 1 82 ? -1.458 16.719 6.047 1 98.06 82 LEU B N 1
ATOM 1627 C CA . LEU B 1 82 ? -2.018 15.875 4.996 1 98.06 82 LEU B CA 1
ATOM 1628 C C . LEU B 1 82 ? -3.197 15.07 5.523 1 98.06 82 LEU B C 1
ATOM 1630 O O . LEU B 1 82 ? -4.09 14.695 4.758 1 98.06 82 LEU B O 1
ATOM 1634 N N . VAL B 1 83 ? -3.189 14.828 6.855 1 98.62 83 VAL B N 1
ATOM 1635 C CA . VAL B 1 83 ? -4.309 14.164 7.516 1 98.62 83 VAL B CA 1
ATOM 1636 C C . VAL B 1 83 ? -4.691 14.93 8.781 1 98.62 83 VAL B C 1
ATOM 1638 O O . VAL B 1 83 ? -3.91 15.742 9.281 1 98.62 83 VAL B O 1
ATOM 1641 N N . THR B 1 84 ? -5.906 14.68 9.211 1 97.94 84 THR B N 1
ATOM 1642 C CA . THR B 1 84 ? -6.402 15.367 10.398 1 97.94 84 THR B CA 1
ATOM 1643 C C . THR B 1 84 ? -7.309 14.445 11.211 1 97.94 84 THR B C 1
ATOM 1645 O O . THR B 1 84 ? -7.699 13.375 10.742 1 97.94 84 THR B O 1
ATOM 1648 N N . ARG B 1 85 ? -7.582 14.781 12.43 1 97.12 85 ARG B N 1
ATOM 1649 C CA . ARG B 1 85 ? -8.547 14.133 13.305 1 97.12 85 ARG B CA 1
ATOM 1650 C C . ARG B 1 85 ? -9.25 15.148 14.195 1 97.12 85 ARG B C 1
ATOM 1652 O O . ARG B 1 85 ? -8.75 16.266 14.391 1 97.12 85 ARG B O 1
ATOM 1659 N N . THR B 1 86 ? -10.469 14.789 14.672 1 95.56 86 THR B N 1
ATOM 1660 C CA . THR B 1 86 ? -11.305 15.734 15.398 1 95.56 86 THR B CA 1
ATOM 1661 C C . THR B 1 86 ? -10.695 16.047 16.766 1 95.56 86 THR B C 1
ATOM 1663 O O . THR B 1 86 ? -10.82 17.172 17.25 1 95.56 86 THR B O 1
ATOM 1666 N N . ASN B 1 87 ? -10.125 15.117 17.344 1 94.19 87 ASN B N 1
ATOM 1667 C CA . ASN B 1 87 ? -9.422 15.273 18.609 1 94.19 87 ASN B CA 1
ATOM 1668 C C . ASN B 1 87 ? -8.391 14.172 18.828 1 94.19 87 ASN B C 1
ATOM 1670 O O . ASN B 1 87 ? -8.156 13.352 17.938 1 94.19 87 ASN B O 1
ATOM 1674 N N . LYS B 1 88 ? -7.75 14.195 19.953 1 91.81 88 LYS B N 1
ATOM 1675 C CA . LYS B 1 88 ? -6.625 13.289 20.156 1 91.81 88 LYS B CA 1
ATOM 1676 C C . LYS B 1 88 ? -7.023 12.094 21.031 1 91.81 88 LYS B C 1
ATOM 1678 O O . LYS B 1 88 ? -6.168 11.43 21.609 1 91.81 88 LYS B O 1
ATOM 1683 N N . ALA B 1 89 ? -8.289 11.758 21.062 1 93.62 89 ALA B N 1
ATOM 1684 C CA . ALA B 1 89 ? -8.758 10.633 21.859 1 93.62 89 ALA B CA 1
ATOM 1685 C C . ALA B 1 89 ? -8.477 9.305 21.172 1 93.62 89 ALA B C 1
ATOM 1687 O O . ALA B 1 89 ? -8.328 9.258 19.953 1 93.62 89 ALA B O 1
ATOM 1688 N N . TYR B 1 90 ? -8.453 8.312 22 1 91.62 90 TYR B N 1
ATOM 1689 C CA . TYR B 1 90 ? -8.211 6.969 21.484 1 91.62 90 TYR B CA 1
ATOM 1690 C C . TYR B 1 90 ? -9.328 6.527 20.547 1 91.62 90 TYR B C 1
ATOM 1692 O O . TYR B 1 90 ? -10.508 6.754 20.828 1 91.62 90 TYR B O 1
ATOM 1700 N N . GLY B 1 91 ? -8.945 5.949 19.484 1 94.62 91 GLY B N 1
ATOM 1701 C CA . GLY B 1 91 ? -9.922 5.355 18.578 1 94.62 91 GLY B CA 1
ATOM 1702 C C . GLY B 1 91 ? -10.539 6.363 17.625 1 94.62 91 GLY B C 1
ATOM 1703 O O . GLY B 1 91 ? -11.391 6.008 16.812 1 94.62 91 GLY B O 1
ATOM 1704 N N . VAL B 1 92 ? -10.18 7.613 17.797 1 97.25 92 VAL B N 1
ATOM 1705 C CA . VAL B 1 92 ? -10.727 8.656 16.938 1 97.25 92 VAL B CA 1
ATOM 1706 C C . VAL B 1 92 ? -10.219 8.461 15.508 1 97.25 92 VAL B C 1
ATOM 1708 O O . VAL B 1 92 ? -9.023 8.242 15.289 1 97.25 92 VAL B O 1
ATOM 1711 N N . PRO B 1 93 ? -11.055 8.547 14.531 1 98.44 93 PRO B N 1
ATOM 1712 C CA . PRO B 1 93 ? -10.641 8.32 13.141 1 98.44 93 PRO B CA 1
ATOM 1713 C C . PRO B 1 93 ? -9.844 9.492 12.57 1 98.44 93 PRO B C 1
ATOM 1715 O O . PRO B 1 93 ? -10.039 10.641 12.977 1 98.44 93 PRO B O 1
ATOM 1718 N N . TYR B 1 94 ? -8.969 9.125 11.648 1 98.62 94 TYR B N 1
ATOM 1719 C CA . TYR B 1 94 ? -8.266 10.109 10.836 1 98.62 94 TYR B CA 1
ATOM 1720 C C . TYR B 1 94 ? -9 10.352 9.516 1 98.62 94 TYR B C 1
ATOM 1722 O O . TYR B 1 94 ? -9.711 9.469 9.031 1 98.62 94 TYR B O 1
ATOM 1730 N N . PHE B 1 95 ? -8.758 11.609 9.016 1 98.44 95 PHE B N 1
ATOM 1731 C CA . PHE B 1 95 ? -9.273 12.062 7.73 1 98.44 95 PHE B CA 1
ATOM 1732 C C . PHE B 1 95 ? -8.156 12.633 6.871 1 98.44 95 PHE B C 1
ATOM 1734 O O . PHE B 1 95 ? -7.164 13.148 7.391 1 98.44 95 PHE B O 1
ATOM 1741 N N . LEU B 1 96 ? -8.445 12.523 5.539 1 97.94 96 LEU B N 1
ATOM 1742 C CA . LEU B 1 96 ? -7.641 13.43 4.723 1 97.94 96 LEU B CA 1
ATOM 1743 C C . LEU B 1 96 ? -7.926 14.883 5.074 1 97.94 96 LEU B C 1
ATOM 1745 O O . LEU B 1 96 ? -9.078 15.258 5.305 1 97.94 96 LEU B O 1
ATOM 1749 N N . SER B 1 97 ? -6.863 15.641 5.121 1 97.5 97 SER B N 1
ATOM 1750 C CA . SER B 1 97 ? -7.133 17.062 5.316 1 97.5 97 SER B CA 1
ATOM 1751 C C . SER B 1 97 ? -7.941 17.641 4.16 1 97.5 97 SER B C 1
ATOM 1753 O O . SER B 1 97 ? -7.891 17.109 3.041 1 97.5 97 SER B O 1
ATOM 1755 N N . ASP B 1 98 ? -8.656 18.703 4.414 1 95.81 98 ASP B N 1
ATOM 1756 C CA . ASP B 1 98 ? -9.422 19.375 3.365 1 95.81 98 ASP B CA 1
ATOM 1757 C C . ASP B 1 98 ? -8.531 19.75 2.188 1 95.81 98 ASP B C 1
ATOM 1759 O O . ASP B 1 98 ? -8.906 19.562 1.029 1 95.81 98 ASP B O 1
ATOM 1763 N N . TYR B 1 99 ? -7.445 20.188 2.49 1 94.94 99 TYR B N 1
ATOM 1764 C CA . TYR B 1 99 ? -6.531 20.656 1.447 1 94.94 99 TYR B CA 1
ATOM 1765 C C . TYR B 1 99 ? -6.031 19.484 0.608 1 94.94 99 TYR B C 1
ATOM 1767 O O . TYR B 1 99 ? -6.004 19.562 -0.622 1 94.94 99 TYR B O 1
ATOM 1775 N N . ALA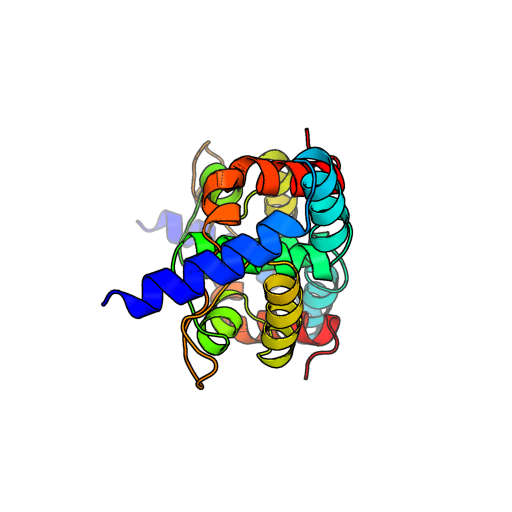 B 1 100 ? -5.625 18.438 1.263 1 96.81 100 ALA B N 1
ATOM 1776 C CA . ALA B 1 100 ? -5.16 17.266 0.542 1 96.81 100 ALA B CA 1
ATOM 1777 C C . ALA B 1 100 ? -6.266 16.688 -0.335 1 96.81 100 ALA B C 1
ATOM 1779 O O . ALA B 1 100 ? -6.016 16.281 -1.477 1 96.81 100 ALA B O 1
ATOM 1780 N N . GLU B 1 101 ? -7.434 16.641 0.244 1 96.75 101 GLU B N 1
ATOM 1781 C CA . GLU B 1 101 ? -8.57 16.109 -0.503 1 96.75 101 GLU B CA 1
ATOM 1782 C C . GLU B 1 101 ? -8.859 16.953 -1.741 1 96.75 101 GLU B C 1
ATOM 1784 O O . GLU B 1 101 ? -9.062 16.422 -2.832 1 96.75 101 GLU B O 1
ATOM 1789 N N . LYS B 1 102 ? -8.836 18.203 -1.543 1 95.81 102 LYS B N 1
ATOM 1790 C CA . LYS B 1 102 ? -9.125 19.125 -2.639 1 95.81 102 LYS B CA 1
ATOM 1791 C C . LYS B 1 102 ? -8.031 19.078 -3.703 1 95.81 102 LYS B C 1
ATOM 1793 O O . LYS B 1 102 ? -8.297 19.312 -4.883 1 95.81 102 LYS B O 1
ATOM 1798 N N . ASN B 1 103 ? -6.852 18.734 -3.281 1 96.38 103 ASN B N 1
ATOM 1799 C CA . ASN B 1 103 ? -5.715 18.719 -4.191 1 96.38 103 ASN B CA 1
ATOM 1800 C C . ASN B 1 103 ? -5.172 17.312 -4.398 1 96.38 103 ASN B C 1
ATOM 1802 O O . ASN B 1 103 ? -3.963 17.125 -4.547 1 96.38 103 ASN B O 1
ATOM 1806 N N . TRP B 1 104 ? -6.008 16.375 -4.43 1 96.25 104 TRP B N 1
ATOM 1807 C CA . TRP B 1 104 ? -5.648 14.969 -4.48 1 96.25 104 TRP B CA 1
ATOM 1808 C C . TRP B 1 104 ? -4.863 14.656 -5.75 1 96.25 104 TRP B C 1
ATOM 1810 O O . TRP B 1 104 ? -3.955 13.82 -5.734 1 96.25 104 TRP B O 1
ATOM 1820 N N . GLU B 1 105 ? -5.188 15.258 -6.809 1 94.5 105 GLU B N 1
ATOM 1821 C CA . GLU B 1 105 ? -4.48 15.016 -8.062 1 94.5 105 GLU B CA 1
ATOM 1822 C C . GLU B 1 105 ? -3.004 15.383 -7.949 1 94.5 105 GLU B C 1
ATOM 1824 O O . GLU B 1 105 ? -2.145 14.727 -8.539 1 94.5 105 GLU B O 1
ATOM 1829 N N . ILE B 1 106 ? -2.74 16.406 -7.207 1 95.25 106 ILE B N 1
ATOM 1830 C CA . ILE B 1 106 ? -1.355 16.828 -7 1 95.25 106 ILE B CA 1
ATOM 1831 C C . ILE B 1 106 ? -0.625 15.773 -6.168 1 95.25 106 ILE B C 1
ATOM 1833 O O . ILE B 1 106 ? 0.536 15.453 -6.438 1 95.25 106 ILE B O 1
ATOM 1837 N N . VAL B 1 107 ? -1.318 15.195 -5.23 1 96.19 107 VAL B N 1
ATOM 1838 C CA . VAL B 1 107 ? -0.74 14.148 -4.387 1 96.19 107 VAL B CA 1
ATOM 1839 C C . VAL B 1 107 ? -0.357 12.945 -5.242 1 96.19 107 VAL B C 1
ATOM 1841 O O . VAL B 1 107 ? 0.784 12.484 -5.195 1 96.19 107 VAL B O 1
ATOM 1844 N N . ILE B 1 108 ? -1.301 12.531 -6.086 1 94.06 108 ILE B N 1
ATOM 1845 C CA . ILE B 1 108 ? -1.082 11.359 -6.918 1 94.06 108 ILE B CA 1
ATOM 1846 C C . ILE B 1 108 ? 0.075 11.609 -7.883 1 94.06 108 ILE B C 1
ATOM 1848 O O . ILE B 1 108 ? 0.941 10.758 -8.062 1 94.06 108 ILE B O 1
ATOM 1852 N N . ASN B 1 109 ? 0.13 12.75 -8.422 1 93.81 109 ASN B N 1
ATOM 1853 C CA . ASN B 1 109 ? 1.165 13.086 -9.391 1 93.81 109 ASN B CA 1
ATOM 1854 C C . ASN B 1 109 ? 2.543 13.156 -8.742 1 93.81 109 ASN B C 1
ATOM 1856 O O . ASN B 1 109 ? 3.547 12.797 -9.359 1 93.81 109 ASN B O 1
ATOM 1860 N N . ALA B 1 110 ? 2.566 13.648 -7.574 1 94.56 110 ALA B N 1
ATOM 1861 C CA . ALA B 1 110 ? 3.836 13.711 -6.852 1 94.56 110 ALA B CA 1
ATOM 1862 C C . ALA B 1 110 ? 4.391 12.312 -6.598 1 94.56 110 ALA B C 1
ATOM 1864 O O . ALA B 1 110 ? 5.59 12.078 -6.758 1 94.56 110 ALA B O 1
ATOM 1865 N N . VAL B 1 111 ? 3.521 11.406 -6.223 1 92.88 111 VAL B N 1
ATOM 1866 C CA . VAL B 1 111 ? 3.936 10.031 -5.945 1 92.88 111 VAL B CA 1
ATOM 1867 C C . VAL B 1 111 ? 4.387 9.359 -7.238 1 92.88 111 VAL B C 1
ATOM 1869 O O . VAL B 1 111 ? 5.414 8.68 -7.262 1 92.88 111 VAL B O 1
ATOM 1872 N N . LYS B 1 112 ? 3.674 9.547 -8.273 1 89.69 112 LYS B N 1
ATOM 1873 C CA . LYS B 1 112 ? 4.023 8.977 -9.57 1 89.69 112 LYS B CA 1
ATOM 1874 C C . LYS B 1 112 ? 5.383 9.484 -10.047 1 89.69 112 LYS B C 1
ATOM 1876 O O . LYS B 1 112 ? 6.184 8.719 -10.594 1 89.69 112 LYS B O 1
ATOM 1881 N N . ALA B 1 113 ? 5.625 10.711 -9.836 1 91 113 ALA B N 1
ATOM 1882 C CA . ALA B 1 113 ? 6.895 11.32 -10.234 1 91 113 ALA B CA 1
ATOM 1883 C C . ALA B 1 113 ? 8.062 10.68 -9.492 1 91 113 ALA B C 1
ATOM 1885 O O . ALA B 1 113 ? 9.141 10.484 -10.062 1 91 113 ALA B O 1
ATOM 1886 N N . SER B 1 114 ? 7.836 10.375 -8.32 1 89.25 114 SER B N 1
ATOM 1887 C CA . SER B 1 114 ? 8.891 9.789 -7.496 1 89.25 114 SER B CA 1
ATOM 1888 C C . SER B 1 114 ? 9.195 8.352 -7.918 1 89.25 114 SER B C 1
ATOM 1890 O O . SER B 1 114 ? 10.273 7.832 -7.641 1 89.25 114 SER B O 1
ATOM 1892 N N . ARG B 1 115 ? 8.258 7.684 -8.602 1 83.06 115 ARG B N 1
ATOM 1893 C CA . ARG B 1 115 ? 8.406 6.285 -9 1 83.06 115 ARG B CA 1
ATOM 1894 C C . ARG B 1 115 ? 8.789 6.18 -10.469 1 83.06 115 ARG B C 1
ATOM 1896 O O . ARG B 1 115 ? 8.961 5.074 -10.992 1 83.06 115 ARG B O 1
ATOM 1903 N N . GLY B 1 116 ? 8.93 7.348 -11.07 1 81.94 116 GLY B N 1
ATOM 1904 C CA . GLY B 1 116 ? 9.266 7.363 -12.484 1 81.94 116 GLY B CA 1
ATOM 1905 C C . GLY B 1 116 ? 8.109 6.977 -13.383 1 81.94 116 GLY B C 1
ATOM 1906 O O . GLY B 1 116 ? 8.32 6.453 -14.484 1 81.94 116 GLY B O 1
ATOM 1907 N N . GLU B 1 117 ? 6.969 7.125 -12.828 1 76.75 117 GLU B N 1
ATOM 1908 C CA . GLU B 1 117 ? 5.773 6.816 -13.602 1 76.75 117 GLU B CA 1
ATOM 1909 C C . GLU B 1 117 ? 5.246 8.055 -14.328 1 76.75 117 GLU B C 1
ATOM 1911 O O . GLU B 1 117 ? 5.379 9.172 -13.828 1 76.75 117 GLU B O 1
ATOM 1916 N N . LYS B 1 118 ? 5.023 7.949 -15.648 1 66.38 118 LYS B N 1
ATOM 1917 C CA . LYS B 1 118 ? 4.484 9.062 -16.422 1 66.38 118 LYS B CA 1
ATOM 1918 C C . LYS B 1 118 ? 2.959 9.07 -16.406 1 66.38 118 LYS B C 1
ATOM 1920 O O . LYS B 1 118 ? 2.332 8.008 -16.297 1 66.38 118 LYS B O 1
#

Radius of gyration: 19.66 Å; Cα contacts (8 Å, |Δi|>4): 277; chains: 2; bounding box: 34×59×43 Å

Nearest PDB structures (foldseek):
  6cdb-assembly1_A  TM=7.894E-01  e=1.948E-04  Staphylococcus aureus
  6cda-assembly1_A-2  TM=7.177E-01  e=1.948E-04  Staphylococcus aureus
  1r23-assembly1_A  TM=6.625E-01  e=2.864E-04  Synechococcus elongatus PCC 7942 = FACHB-805
  1r1u-assembly1_B  TM=7.045E-01  e=3.949E-04  Staphylococcus aureus
  2kko-assembly1_A  TM=6.495E-01  e=5.805E-04  Mycobacterium tuberculosis variant bovis

Solvent-accessible surface area (backbone atoms only — not comparable to full-atom values): 12667 Å² total; per-residue (Å²): 127,65,61,67,54,49,56,50,49,48,52,49,46,53,42,52,65,66,42,86,43,74,66,55,4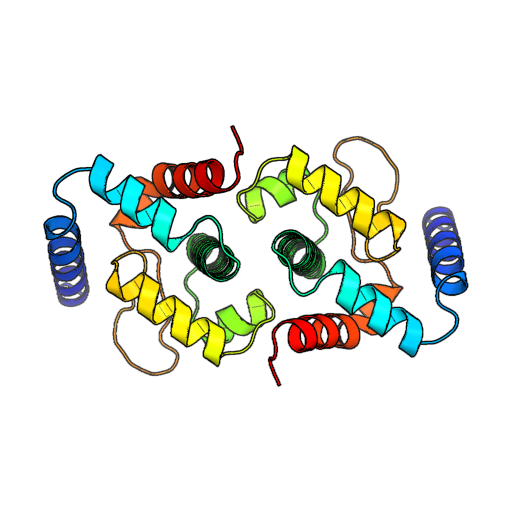5,45,52,50,43,28,62,61,30,17,82,42,65,67,9,45,50,44,45,51,52,50,50,51,26,69,74,41,66,40,20,53,65,55,46,13,64,72,71,69,49,56,51,67,61,40,50,54,48,49,50,56,37,36,74,69,43,43,30,42,55,93,58,91,56,86,79,48,41,34,32,54,17,70,64,40,60,76,40,40,68,58,54,52,50,25,38,31,54,44,71,71,48,131,126,65,64,65,54,49,56,50,49,50,53,49,46,54,43,50,64,67,39,85,45,74,64,55,44,45,52,49,42,27,63,61,31,16,82,42,64,67,7,43,50,44,46,51,51,50,51,51,26,68,74,42,67,40,21,53,65,56,46,13,64,71,71,71,49,54,52,67,60,39,50,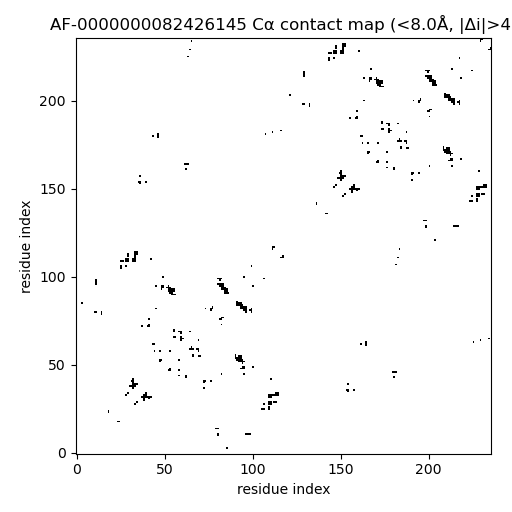54,47,48,51,55,36,36,74,69,42,43,31,42,56,92,59,91,55,87,79,49,42,34,33,55,18,70,64,39,61,75,40,40,68,57,56,54,50,26,38,32,54,44,71,72,48,131

Sequence (236 aa):
MMVQVGVFKREAGRVTAMFSDAKDWRRMLIWLLGGSRGGWMRFQIMLALKEKPMNPNQLAKHLGVNYRTIIYHLEILEKHGLVTRTNKAYGVPYFLSDYAEKNWEIVINAVKASRGEKMMVQVGVFKREAGRVTAMFSDAKDWRRMLIWLLGGSRGGWMRFQIMLALKEKPMNPNQLAKHLGVNYRTIIYHLEILEKHGLVTRTNKAYGVPYFLSDYAEKNWEIVINAVKASRGEK

Organism: NCBI:txid62609

InterPro domains:
  IPR001845 HTH ArsR-type DNA-binding domain [PF01022] (42-84)
  IPR011991 ArsR-like helix-turn-helix domain [cd00090] (42-101)
  IPR036388 Winged helix-like DNA-binding domain superfamily [G3DSA:1.10.10.10] (38-114)
  IPR036390 Winged helix DNA-binding domain superfamily [SSF46785] (28-112)